Protein AF-A0A955JRE9-F1 (afdb_monomer)

Structure (mmCIF, N/CA/C/O backbone):
data_AF-A0A955JRE9-F1
#
_entry.id   AF-A0A955JRE9-F1
#
loop_
_atom_site.group_PDB
_atom_site.id
_atom_site.type_symbol
_atom_site.label_atom_id
_atom_si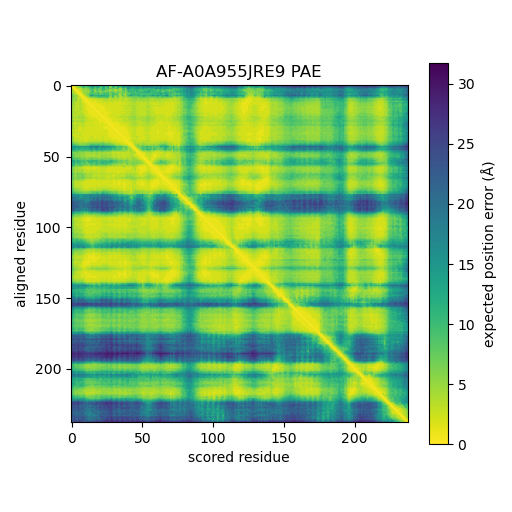te.label_alt_id
_atom_site.label_comp_id
_atom_site.label_asym_id
_atom_site.label_entity_id
_atom_site.label_seq_id
_atom_site.pdbx_PDB_ins_code
_atom_site.Cartn_x
_atom_site.Cartn_y
_atom_site.Cartn_z
_atom_site.occupancy
_atom_site.B_iso_or_equiv
_atom_site.auth_seq_id
_atom_site.auth_comp_id
_atom_site.auth_asym_id
_atom_site.auth_atom_id
_atom_site.pdbx_PDB_model_num
ATOM 1 N N . MET A 1 1 ? -6.251 -17.722 -20.782 1.00 55.56 1 MET A N 1
ATOM 2 C CA . MET A 1 1 ? -5.214 -17.547 -19.739 1.00 55.56 1 MET A CA 1
ATOM 3 C C . MET A 1 1 ? -5.009 -16.053 -19.576 1.00 55.56 1 MET A C 1
ATOM 5 O O . MET A 1 1 ? -4.946 -15.398 -20.604 1.00 55.56 1 MET A O 1
ATOM 9 N N . SER A 1 2 ? -4.964 -15.540 -18.343 1.00 68.56 2 SER A N 1
ATOM 10 C CA . SER A 1 2 ? -4.766 -14.105 -18.073 1.00 68.56 2 SER A CA 1
ATOM 11 C C . SER A 1 2 ? -3.400 -13.632 -18.581 1.00 68.56 2 SER A C 1
ATOM 13 O O . SER A 1 2 ? -2.383 -14.292 -18.341 1.00 68.56 2 SER A O 1
ATOM 15 N N . SER A 1 3 ? -3.401 -12.504 -19.286 1.00 75.69 3 SER A N 1
ATOM 16 C CA . SER A 1 3 ? -2.240 -11.850 -19.896 1.00 75.69 3 SER A CA 1
ATOM 17 C C . SER A 1 3 ? -1.236 -11.402 -18.835 1.00 75.69 3 SER A C 1
ATOM 19 O O . SER A 1 3 ? -0.029 -11.503 -19.050 1.00 75.69 3 SER A O 1
ATOM 21 N N . LEU A 1 4 ? -1.726 -11.038 -17.645 1.00 69.31 4 LEU A N 1
ATOM 22 C CA . LEU A 1 4 ? -0.919 -10.652 -16.485 1.00 69.31 4 LEU A CA 1
ATOM 23 C C . LEU A 1 4 ? 0.066 -11.739 -16.021 1.00 69.31 4 LEU A C 1
ATOM 25 O O . LEU A 1 4 ? 1.148 -11.426 -15.527 1.00 69.31 4 LEU A O 1
ATOM 29 N N . ARG A 1 5 ? -0.257 -13.024 -16.226 1.00 70.62 5 ARG A N 1
ATOM 30 C CA . ARG A 1 5 ? 0.639 -14.136 -15.852 1.00 70.62 5 ARG A CA 1
ATOM 31 C C . ARG A 1 5 ? 1.901 -14.221 -16.714 1.00 70.62 5 ARG A C 1
ATOM 33 O O . ARG A 1 5 ? 2.831 -14.917 -16.325 1.00 70.62 5 ARG A O 1
ATOM 40 N N . ASN A 1 6 ? 1.931 -13.536 -17.857 1.00 77.75 6 ASN A N 1
ATOM 41 C CA . ASN A 1 6 ? 3.049 -13.577 -18.801 1.00 77.75 6 ASN A CA 1
ATOM 42 C C . ASN A 1 6 ? 4.016 -12.391 -18.651 1.00 77.75 6 ASN A C 1
ATOM 44 O O . ASN A 1 6 ? 5.023 -12.346 -19.352 1.00 77.75 6 ASN A O 1
ATOM 48 N N . VAL A 1 7 ? 3.717 -11.423 -17.777 1.00 75.69 7 VAL A N 1
ATOM 49 C CA . VAL A 1 7 ? 4.451 -10.145 -17.712 1.00 75.69 7 VAL A CA 1
ATOM 50 C C . VAL A 1 7 ? 5.659 -10.206 -16.764 1.00 75.69 7 VAL A C 1
ATOM 52 O O . VAL A 1 7 ? 6.571 -9.394 -16.878 1.00 75.69 7 VAL A O 1
ATOM 55 N N . GLY A 1 8 ? 5.704 -11.178 -15.845 1.00 77.88 8 GLY A N 1
ATOM 56 C CA . GLY A 1 8 ? 6.754 -11.312 -14.827 1.00 77.88 8 GLY A CA 1
ATOM 57 C C . GLY A 1 8 ? 7.304 -12.733 -14.678 1.00 77.88 8 GLY A C 1
ATOM 58 O O . GLY A 1 8 ? 6.725 -13.700 -15.166 1.00 77.88 8 GLY A O 1
ATOM 59 N N . SER A 1 9 ? 8.432 -12.850 -13.978 1.00 82.19 9 SER A N 1
ATOM 60 C CA . SER A 1 9 ? 9.080 -14.119 -13.623 1.00 82.19 9 SER A CA 1
ATOM 61 C C . SER A 1 9 ? 8.434 -14.798 -12.414 1.00 82.19 9 SER A C 1
ATOM 63 O O . SER A 1 9 ? 8.391 -16.024 -12.335 1.00 82.19 9 SER A O 1
ATOM 65 N N . GLU A 1 10 ? 7.885 -14.003 -11.496 1.00 88.56 10 GLU A N 1
ATOM 66 C CA . GLU A 1 10 ? 7.034 -14.446 -10.393 1.00 88.56 10 GLU A CA 1
ATOM 67 C C . GLU A 1 10 ? 5.775 -13.577 -10.349 1.00 88.56 10 GLU A C 1
ATOM 69 O O . GLU A 1 10 ? 5.835 -12.374 -10.615 1.00 88.56 10 GLU A O 1
ATOM 74 N N . PHE A 1 11 ? 4.636 -14.178 -9.998 1.00 90.62 11 PHE A N 1
ATOM 75 C CA . PHE A 1 11 ? 3.341 -13.506 -10.042 1.00 90.62 11 PHE A CA 1
ATOM 76 C C . PHE A 1 11 ? 2.385 -14.019 -8.961 1.00 90.62 11 PHE A C 1
ATOM 78 O O . PHE A 1 11 ? 2.342 -15.216 -8.663 1.00 90.62 11 PHE A O 1
ATOM 85 N N . VAL A 1 12 ? 1.601 -13.111 -8.384 1.00 91.50 12 VAL A N 1
ATOM 86 C CA . VAL A 1 12 ? 0.542 -13.386 -7.407 1.00 91.50 12 VAL A CA 1
ATOM 87 C C . VAL A 1 12 ? -0.728 -12.650 -7.829 1.00 91.50 12 VAL A C 1
ATOM 89 O O . VAL A 1 12 ? -0.682 -11.471 -8.169 1.00 91.50 12 VAL A O 1
ATOM 92 N N . VAL A 1 13 ? -1.859 -13.355 -7.753 1.00 91.56 13 VAL A N 1
ATOM 93 C CA . VAL A 1 13 ? -3.217 -12.804 -7.880 1.00 91.56 13 VAL A CA 1
ATOM 94 C C . VAL A 1 13 ? -3.961 -13.098 -6.590 1.00 91.56 13 VAL A C 1
ATOM 96 O O . VAL A 1 13 ? -3.927 -14.238 -6.122 1.00 91.56 13 VAL A O 1
ATOM 99 N N . THR A 1 14 ? -4.611 -12.093 -6.019 1.00 92.38 14 THR A N 1
ATOM 100 C CA . THR A 1 14 ? -5.477 -12.255 -4.843 1.00 92.38 14 THR A CA 1
ATOM 101 C C . THR A 1 14 ? -6.896 -12.648 -5.256 1.00 92.38 14 THR A C 1
ATOM 103 O O . THR A 1 14 ? -7.240 -12.648 -6.439 1.00 92.38 14 THR A O 1
ATOM 106 N N . GLN A 1 15 ? -7.754 -12.950 -4.280 1.00 91.94 15 GLN A N 1
ATOM 107 C CA . GLN A 1 15 ? -9.167 -13.209 -4.554 1.00 91.94 15 GLN A CA 1
ATOM 108 C C . GLN A 1 15 ? -9.866 -11.974 -5.148 1.00 91.94 15 GLN A C 1
ATOM 110 O O . GLN A 1 15 ? -10.573 -12.108 -6.143 1.00 91.94 15 GLN A O 1
ATOM 115 N N . ASP A 1 16 ? -9.601 -10.769 -4.629 1.00 93.88 16 ASP A N 1
ATOM 116 C CA . ASP A 1 16 ? -10.136 -9.536 -5.223 1.00 93.88 16 ASP A CA 1
ATOM 117 C C . ASP A 1 16 ? -9.629 -9.310 -6.653 1.00 93.88 16 ASP A C 1
ATOM 119 O O . ASP A 1 16 ? -10.368 -8.794 -7.486 1.00 93.88 16 ASP A O 1
ATOM 123 N N . GLY A 1 17 ? -8.385 -9.703 -6.957 1.00 93.56 17 GLY A N 1
ATOM 124 C CA . GLY A 1 17 ? -7.833 -9.674 -8.314 1.00 93.56 17 GLY A CA 1
ATOM 125 C C . GLY A 1 17 ? -8.607 -10.568 -9.280 1.00 93.56 17 GLY A C 1
ATOM 126 O O . GLY A 1 17 ? -8.928 -10.143 -10.389 1.00 93.56 17 GLY A O 1
ATOM 127 N N . LEU A 1 18 ? -8.950 -11.786 -8.853 1.00 93.31 18 LEU A N 1
ATOM 128 C CA . LEU A 1 18 ? -9.783 -12.696 -9.645 1.00 93.31 18 LEU A CA 1
ATOM 129 C C . LEU A 1 18 ? -11.191 -12.126 -9.845 1.00 93.31 18 LEU A C 1
ATOM 131 O O . LEU A 1 18 ? -11.664 -12.055 -10.974 1.00 93.31 18 LEU A O 1
ATOM 135 N N . GLU A 1 19 ? -11.826 -11.646 -8.776 1.00 94.31 19 GLU A N 1
ATOM 136 C CA . GLU A 1 19 ? -13.173 -11.069 -8.846 1.00 94.31 19 GLU A CA 1
ATOM 137 C C . GLU A 1 19 ? -13.236 -9.802 -9.703 1.00 94.31 19 GLU A C 1
ATOM 139 O O . GLU A 1 19 ? -14.236 -9.571 -10.386 1.00 94.31 19 GLU A O 1
ATOM 144 N N . LEU A 1 20 ? -12.180 -8.982 -9.688 1.00 93.50 20 LEU A N 1
ATOM 145 C CA . LEU A 1 20 ? -12.067 -7.811 -10.551 1.00 93.50 20 LEU A CA 1
ATOM 146 C C . LEU A 1 20 ? -12.080 -8.222 -12.027 1.00 93.50 20 LEU A C 1
ATOM 148 O O . LEU A 1 20 ? -12.860 -7.663 -12.793 1.00 93.50 20 LEU A O 1
ATOM 152 N N . LEU A 1 21 ? -11.268 -9.210 -12.414 1.00 93.50 21 LEU A N 1
ATOM 153 C CA . LEU A 1 21 ? -11.187 -9.670 -13.806 1.00 93.50 21 LEU A CA 1
ATOM 154 C C . LEU A 1 21 ? -12.418 -10.461 -14.245 1.00 93.50 21 LEU A C 1
ATOM 156 O O . LEU A 1 21 ? -12.780 -10.403 -15.413 1.00 93.50 21 LEU A O 1
ATOM 160 N N . ASP A 1 22 ? -13.090 -11.162 -13.334 1.00 93.94 22 ASP A N 1
ATOM 161 C CA . ASP A 1 22 ? -14.358 -11.824 -13.650 1.00 93.94 22 ASP A CA 1
ATOM 162 C C . ASP A 1 22 ? -15.464 -10.797 -13.942 1.00 93.94 22 ASP A C 1
ATOM 164 O O . ASP A 1 22 ? -16.314 -11.018 -14.807 1.00 93.94 22 ASP A O 1
ATOM 168 N N . ARG A 1 23 ? -15.458 -9.658 -13.234 1.00 93.38 23 ARG A N 1
ATOM 169 C CA . ARG A 1 23 ? -16.432 -8.570 -13.428 1.00 93.38 23 ARG A CA 1
ATOM 170 C C . ARG A 1 23 ? -16.079 -7.642 -14.587 1.00 93.38 23 ARG A C 1
ATOM 172 O O . ARG A 1 23 ? -16.995 -7.085 -15.186 1.00 93.38 23 ARG A O 1
ATOM 179 N N . GLN A 1 24 ? -14.791 -7.447 -14.859 1.00 93.69 24 GLN A N 1
ATOM 180 C CA . GLN A 1 24 ? -14.267 -6.540 -15.887 1.00 93.69 24 GLN A CA 1
ATOM 181 C C . GLN A 1 24 ? -13.106 -7.210 -16.651 1.00 93.69 24 GLN A C 1
ATOM 183 O O . GLN A 1 24 ? -11.941 -6.842 -16.462 1.00 93.69 24 GLN A O 1
ATOM 188 N N . PRO A 1 25 ? -13.384 -8.224 -17.496 1.00 92.06 25 PRO A N 1
ATOM 189 C CA . PRO A 1 25 ? -12.346 -8.986 -18.198 1.00 92.06 25 PRO A CA 1
ATOM 190 C C . PRO A 1 25 ? -11.467 -8.137 -19.120 1.00 92.06 25 PRO A C 1
ATOM 192 O O . PRO A 1 25 ? -10.307 -8.471 -19.360 1.00 92.06 25 PRO A O 1
ATOM 195 N N . GLU A 1 26 ? -12.004 -7.030 -19.631 1.00 91.50 26 GLU A N 1
ATOM 196 C CA . GLU A 1 26 ? -11.297 -6.055 -20.457 1.00 91.50 26 GLU A CA 1
ATOM 197 C C . GLU A 1 26 ? -10.091 -5.420 -19.749 1.00 91.50 26 GLU A C 1
ATOM 199 O O . GLU A 1 26 ? -9.151 -4.991 -20.419 1.00 91.50 26 GLU A O 1
ATOM 204 N N . LEU A 1 27 ? -10.068 -5.414 -18.409 1.00 92.38 27 LEU A N 1
ATOM 205 C CA . LEU A 1 27 ? -8.944 -4.885 -17.638 1.00 92.38 27 LEU A CA 1
ATOM 206 C C . LEU A 1 27 ? -7.698 -5.775 -17.689 1.00 92.38 27 LEU A C 1
ATOM 208 O O . LEU A 1 27 ? -6.612 -5.278 -17.411 1.00 92.38 27 LEU A O 1
ATOM 212 N N . ASP A 1 28 ? -7.801 -7.060 -18.050 1.00 91.81 28 ASP A N 1
ATOM 213 C CA . ASP A 1 28 ? -6.639 -7.968 -18.059 1.00 91.81 28 ASP A CA 1
ATOM 214 C C . ASP A 1 28 ? -5.521 -7.462 -18.986 1.00 91.81 28 ASP A C 1
ATOM 216 O O . ASP A 1 28 ? -4.350 -7.470 -18.607 1.00 91.81 28 ASP A O 1
ATOM 220 N N . GLY A 1 29 ? -5.886 -6.977 -20.179 1.00 91.88 29 GLY A N 1
ATOM 221 C CA . GLY A 1 29 ? -4.935 -6.412 -21.140 1.00 91.88 29 GLY A CA 1
ATOM 222 C C . GLY A 1 29 ? -4.333 -5.097 -20.650 1.00 91.88 29 GLY A C 1
ATOM 223 O O . GLY A 1 29 ? -3.114 -4.964 -20.597 1.00 91.88 29 GLY A O 1
ATOM 224 N N . LEU A 1 30 ? -5.184 -4.170 -20.204 1.00 92.62 30 LEU A N 1
ATOM 225 C CA . LEU A 1 30 ? -4.758 -2.868 -19.687 1.00 92.62 30 LEU A CA 1
ATOM 226 C C . LEU A 1 30 ? -3.807 -3.011 -18.491 1.00 92.62 30 LEU A C 1
ATOM 228 O O . LEU A 1 30 ? -2.749 -2.392 -18.455 1.00 92.62 30 LEU A O 1
ATOM 232 N N . LEU A 1 31 ? -4.150 -3.845 -17.507 1.00 93.62 31 LEU A N 1
ATOM 233 C CA . LEU A 1 31 ? -3.310 -4.040 -16.326 1.00 93.62 31 LEU A CA 1
ATOM 234 C C . LEU A 1 31 ? -1.987 -4.731 -16.687 1.00 93.62 31 LEU A C 1
ATOM 236 O O . LEU A 1 31 ? -0.960 -4.431 -16.080 1.00 93.62 31 LEU A O 1
ATOM 240 N N . ALA A 1 32 ? -1.983 -5.631 -17.676 1.00 92.69 32 ALA A N 1
ATOM 241 C CA . ALA A 1 32 ? -0.749 -6.225 -18.182 1.00 92.69 32 ALA A CA 1
ATOM 242 C C . ALA A 1 32 ? 0.155 -5.181 -18.855 1.00 92.69 32 ALA A C 1
ATOM 244 O O . ALA A 1 32 ? 1.367 -5.202 -18.636 1.00 92.69 32 ALA A O 1
ATOM 245 N N . GLU A 1 33 ? -0.422 -4.245 -19.611 1.00 92.25 33 GLU A N 1
ATOM 246 C CA . GLU A 1 33 ? 0.298 -3.115 -20.210 1.00 92.25 33 GLU A CA 1
ATOM 247 C C . GLU A 1 33 ? 0.867 -2.169 -19.147 1.00 92.25 33 GLU A C 1
ATOM 249 O O . GLU A 1 33 ? 2.044 -1.817 -19.227 1.00 92.25 33 GLU A O 1
ATOM 254 N N . VAL A 1 34 ? 0.089 -1.841 -18.107 1.00 92.94 34 VAL A N 1
ATOM 255 C CA . VAL A 1 34 ? 0.556 -1.048 -16.954 1.00 92.94 34 VAL A CA 1
ATOM 256 C C . VAL A 1 34 ? 1.779 -1.711 -16.315 1.00 92.94 34 VAL A C 1
ATOM 258 O O . VAL A 1 34 ? 2.817 -1.073 -16.141 1.00 92.94 34 VAL A O 1
ATOM 261 N N . VAL A 1 35 ? 1.695 -3.011 -16.001 1.00 93.19 35 VAL A N 1
ATOM 262 C CA . VAL A 1 35 ? 2.808 -3.760 -15.389 1.00 93.19 35 VAL A CA 1
ATOM 263 C C . VAL A 1 35 ? 4.030 -3.800 -16.312 1.00 93.19 35 VAL A C 1
ATOM 265 O O . VAL A 1 35 ? 5.157 -3.629 -15.844 1.00 93.19 35 VAL A O 1
ATOM 268 N N . ALA A 1 36 ? 3.829 -4.000 -17.617 1.00 91.62 36 ALA A N 1
ATOM 269 C CA . ALA A 1 36 ? 4.912 -4.034 -18.594 1.00 91.62 36 ALA A CA 1
ATOM 270 C C . ALA A 1 36 ? 5.610 -2.671 -18.740 1.00 91.62 36 ALA A C 1
ATOM 272 O O . ALA A 1 36 ? 6.843 -2.627 -18.760 1.00 91.62 36 ALA A O 1
ATOM 273 N N . SER A 1 37 ? 4.848 -1.572 -18.803 1.00 90.94 37 SER A N 1
ATOM 274 C CA . SER A 1 37 ? 5.400 -0.210 -18.858 1.00 90.94 37 SER A CA 1
ATOM 275 C C . SER A 1 37 ? 6.214 0.100 -17.604 1.00 90.94 37 SER A C 1
ATOM 277 O O . SER A 1 37 ? 7.348 0.577 -17.691 1.00 90.94 37 SER A O 1
ATOM 279 N N . GLU A 1 38 ? 5.696 -0.255 -16.429 1.00 91.56 38 GLU A N 1
ATOM 280 C CA . GLU A 1 38 ? 6.426 -0.105 -15.176 1.00 91.56 38 GLU A CA 1
ATOM 281 C C . GLU A 1 38 ? 7.745 -0.903 -15.216 1.00 91.56 38 GLU A C 1
ATOM 283 O O . GLU A 1 38 ? 8.819 -0.336 -15.014 1.00 91.56 38 GLU A O 1
ATOM 288 N N . PHE A 1 39 ? 7.736 -2.183 -15.595 1.00 91.31 39 PHE A N 1
ATOM 289 C CA . PHE A 1 39 ? 8.982 -2.952 -15.728 1.00 91.31 39 PHE A CA 1
ATOM 290 C C . PHE A 1 39 ? 9.991 -2.366 -16.722 1.00 91.31 39 PHE A C 1
ATOM 292 O O . PHE A 1 39 ? 11.195 -2.465 -16.473 1.00 91.31 39 PHE A O 1
ATOM 299 N N . ALA A 1 40 ? 9.535 -1.733 -17.805 1.00 89.19 40 ALA A N 1
ATOM 300 C CA . ALA A 1 40 ? 10.409 -1.052 -18.760 1.00 89.19 40 ALA A CA 1
ATOM 301 C C . ALA A 1 40 ? 11.070 0.213 -18.176 1.00 89.19 40 ALA A C 1
ATOM 303 O O . ALA A 1 40 ? 12.102 0.663 -18.679 1.00 89.19 40 ALA A O 1
ATOM 304 N N . ASN A 1 41 ? 10.523 0.752 -17.083 1.00 86.62 41 ASN A N 1
ATOM 305 C CA . ASN A 1 41 ? 10.916 2.023 -16.491 1.00 86.62 41 ASN A CA 1
ATOM 306 C C . ASN A 1 41 ? 11.351 1.920 -15.010 1.00 86.62 41 ASN A C 1
ATOM 308 O O . ASN A 1 41 ? 10.871 2.664 -14.146 1.00 86.62 41 ASN A O 1
ATOM 312 N N . PRO A 1 42 ? 12.349 1.079 -14.674 1.00 81.75 42 PRO A N 1
ATOM 313 C CA . PRO A 1 42 ? 12.719 0.788 -13.286 1.00 81.75 42 PRO A CA 1
ATOM 314 C C . PRO A 1 42 ? 13.301 1.983 -12.522 1.00 81.75 42 PRO A C 1
ATOM 316 O O . PRO A 1 42 ? 13.420 1.928 -11.301 1.00 81.75 42 PRO A O 1
ATOM 319 N N . LYS A 1 43 ? 13.685 3.061 -13.215 1.00 75.06 43 LYS A N 1
ATOM 320 C CA . LYS A 1 43 ? 14.245 4.287 -12.622 1.00 75.06 43 LYS A CA 1
ATOM 321 C C . LYS A 1 43 ? 13.178 5.257 -12.103 1.00 75.06 43 LYS A C 1
ATOM 323 O O . LYS A 1 43 ? 13.521 6.379 -11.747 1.00 75.06 43 LYS A O 1
ATOM 328 N N . GLY A 1 44 ? 11.903 4.869 -12.092 1.00 65.69 44 GLY A N 1
ATOM 329 C CA . GLY A 1 44 ? 10.841 5.701 -11.526 1.00 65.69 44 GLY A CA 1
ATOM 330 C C . GLY A 1 44 ? 10.398 6.870 -12.414 1.00 65.69 44 GLY A C 1
ATOM 331 O O . GLY A 1 44 ? 9.785 7.806 -11.909 1.00 65.69 44 GLY A O 1
ATOM 332 N N . VAL A 1 45 ? 10.646 6.816 -13.727 1.00 70.75 45 VAL A N 1
ATOM 333 C CA . VAL A 1 45 ? 9.991 7.696 -14.715 1.00 70.75 45 VAL A CA 1
ATOM 334 C C . VAL A 1 45 ? 8.845 6.899 -15.316 1.00 70.75 45 VAL A C 1
ATOM 336 O O . VAL A 1 45 ? 9.098 5.984 -16.077 1.00 70.75 45 VAL A O 1
ATOM 339 N N . SER A 1 46 ? 7.609 7.158 -14.904 1.00 74.12 46 SER A N 1
ATOM 340 C CA . SER A 1 46 ? 6.444 6.447 -15.445 1.00 74.12 46 SER A CA 1
ATOM 341 C C . SER A 1 46 ? 5.656 7.351 -16.355 1.00 74.12 46 SER A C 1
ATOM 343 O O . SER A 1 46 ? 5.674 8.570 -16.184 1.00 74.12 46 SER A O 1
ATOM 345 N N . ASP A 1 47 ? 4.943 6.716 -17.273 1.00 80.38 47 ASP A N 1
ATOM 346 C CA . ASP A 1 47 ? 3.899 7.343 -18.071 1.00 80.38 47 ASP A CA 1
ATOM 347 C C . ASP A 1 47 ? 2.706 7.783 -17.192 1.00 80.38 47 ASP A C 1
ATOM 349 O O . ASP A 1 47 ? 1.889 8.602 -17.607 1.00 80.38 47 ASP A O 1
ATOM 353 N N . TYR A 1 48 ? 2.626 7.272 -15.958 1.00 85.62 48 TYR A N 1
ATOM 354 C CA . TYR A 1 48 ? 1.554 7.501 -14.998 1.00 85.62 48 TYR A CA 1
ATOM 355 C C . TYR A 1 48 ? 1.898 8.562 -13.941 1.00 85.62 48 TYR A C 1
ATOM 357 O O . TYR A 1 48 ? 2.997 8.579 -13.372 1.00 85.62 48 TYR A O 1
ATOM 365 N N . GLU A 1 49 ? 0.913 9.408 -13.617 1.00 87.19 49 GLU A N 1
ATOM 366 C CA . GLU A 1 49 ? 1.035 10.477 -12.619 1.00 87.19 49 GLU A CA 1
ATOM 367 C C . GLU A 1 49 ? 1.393 9.908 -11.233 1.00 87.19 49 GLU A C 1
ATOM 369 O O . GLU A 1 49 ? 0.665 9.054 -10.712 1.00 87.19 49 GLU A O 1
ATOM 374 N N . PRO A 1 50 ? 2.486 10.373 -10.602 1.00 85.50 50 PRO A N 1
ATOM 375 C CA .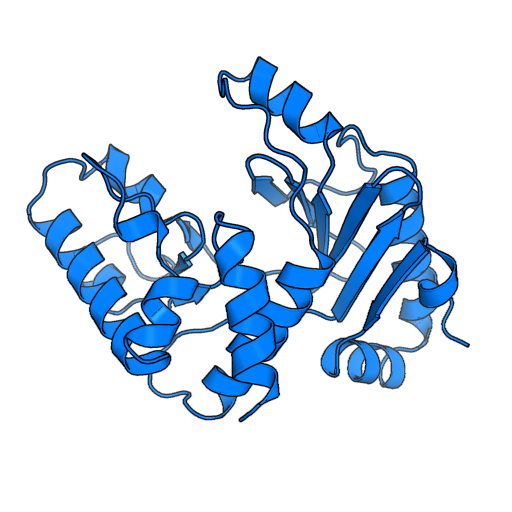 PRO A 1 50 ? 2.844 9.931 -9.266 1.00 85.50 50 PRO A CA 1
ATOM 376 C C . PRO A 1 50 ? 1.893 10.518 -8.219 1.00 85.50 50 PRO A C 1
ATOM 378 O O . PRO A 1 50 ? 1.704 11.729 -8.142 1.00 85.50 50 PRO A O 1
ATOM 381 N N . ILE A 1 51 ? 1.361 9.655 -7.358 1.00 83.75 51 ILE A N 1
ATOM 382 C CA . ILE A 1 51 ? 0.462 10.031 -6.254 1.00 83.75 51 ILE A CA 1
ATOM 383 C C . ILE A 1 51 ? 1.033 9.697 -4.873 1.00 83.75 51 ILE A C 1
ATOM 385 O O . ILE A 1 51 ? 0.440 10.046 -3.857 1.00 83.75 51 ILE A O 1
ATOM 389 N N . GLY A 1 52 ? 2.181 9.023 -4.813 1.00 78.31 52 GLY A N 1
ATOM 390 C CA . GLY A 1 52 ? 2.855 8.716 -3.559 1.00 78.31 52 GLY A CA 1
ATOM 391 C C . GLY A 1 52 ? 4.272 8.204 -3.774 1.00 78.31 52 GLY A C 1
ATOM 392 O O . GLY A 1 52 ? 4.597 7.626 -4.811 1.00 78.31 52 GLY A O 1
ATOM 393 N N . PHE A 1 53 ? 5.121 8.397 -2.770 1.00 75.62 53 PHE A N 1
ATOM 394 C CA . PHE A 1 53 ? 6.508 7.944 -2.785 1.00 75.62 53 PHE A CA 1
ATOM 395 C C . PHE A 1 53 ? 6.880 7.353 -1.429 1.00 75.62 53 PHE A C 1
ATOM 397 O O . PHE A 1 53 ? 6.507 7.880 -0.383 1.00 75.62 53 PHE A O 1
ATOM 404 N N . GLY A 1 54 ? 7.637 6.263 -1.461 1.00 68.12 54 GLY A N 1
ATOM 405 C CA . GLY A 1 54 ? 8.288 5.658 -0.307 1.00 68.12 54 GLY A CA 1
ATOM 406 C C . GLY A 1 54 ? 9.793 5.544 -0.541 1.00 68.12 54 GLY A C 1
ATOM 407 O O . GLY A 1 54 ? 10.300 5.849 -1.618 1.00 68.12 54 GLY A O 1
ATOM 408 N N . ARG A 1 55 ? 10.526 5.051 0.462 1.00 69.00 55 ARG A N 1
ATOM 409 C CA . ARG A 1 55 ? 11.997 4.940 0.406 1.00 69.00 55 ARG A CA 1
ATOM 410 C C . ARG A 1 55 ? 12.506 4.108 -0.784 1.00 69.00 55 ARG A C 1
ATOM 412 O O . ARG A 1 55 ? 13.544 4.428 -1.355 1.00 69.00 55 ARG A O 1
ATOM 419 N N . HIS A 1 56 ? 11.782 3.048 -1.145 1.00 73.31 56 HIS A N 1
ATOM 420 C CA . HIS A 1 56 ? 12.158 2.113 -2.215 1.00 73.31 56 HIS A CA 1
ATOM 421 C C . HIS A 1 56 ? 11.063 1.938 -3.264 1.00 73.31 56 HIS A C 1
ATOM 423 O O . HIS A 1 56 ? 11.110 0.984 -4.043 1.00 73.31 56 HIS A O 1
ATOM 429 N N . GLY A 1 57 ? 10.050 2.801 -3.269 1.00 80.19 57 GLY A N 1
ATOM 430 C CA . GLY A 1 57 ? 8.908 2.606 -4.138 1.00 80.19 57 GLY A CA 1
ATOM 431 C C . GLY A 1 57 ? 8.160 3.878 -4.465 1.00 80.19 57 GLY A C 1
ATOM 432 O O . GLY A 1 57 ? 8.316 4.911 -3.821 1.00 80.19 57 GLY A O 1
ATOM 433 N N . ARG A 1 58 ? 7.341 3.782 -5.498 1.00 86.31 58 ARG A N 1
ATOM 434 C CA . ARG A 1 58 ? 6.490 4.859 -5.988 1.00 86.31 58 ARG A CA 1
ATOM 435 C C . ARG A 1 58 ? 5.105 4.296 -6.213 1.00 86.31 58 ARG A C 1
ATOM 437 O O . ARG A 1 58 ? 4.980 3.168 -6.678 1.00 86.31 58 ARG A O 1
ATOM 444 N N . VAL A 1 59 ? 4.097 5.100 -5.922 1.00 88.56 59 VAL A N 1
ATOM 445 C CA . VAL A 1 59 ? 2.707 4.834 -6.261 1.00 88.56 59 VAL A CA 1
ATOM 446 C C . VAL A 1 59 ? 2.275 5.831 -7.331 1.00 88.56 59 VAL A C 1
ATOM 448 O O . VAL A 1 59 ? 2.427 7.038 -7.140 1.00 88.56 59 VAL A O 1
ATOM 451 N N . SER A 1 60 ? 1.729 5.333 -8.434 1.00 91.44 60 SER A N 1
ATOM 452 C CA . SER A 1 60 ? 1.183 6.141 -9.526 1.00 91.44 60 SER A CA 1
ATOM 453 C C . SER A 1 60 ? -0.291 5.814 -9.761 1.00 91.44 60 SER A C 1
ATOM 455 O O . SER A 1 60 ? -0.727 4.678 -9.556 1.00 91.44 60 SER A O 1
ATOM 457 N N . ALA A 1 61 ? -1.078 6.809 -10.163 1.00 92.25 61 ALA A N 1
ATOM 458 C CA . ALA A 1 61 ? -2.476 6.610 -10.538 1.00 92.25 61 ALA A CA 1
ATOM 459 C C . ALA A 1 61 ? -2.577 5.875 -11.880 1.00 92.25 61 ALA A C 1
ATOM 461 O O . ALA A 1 61 ? -1.762 6.121 -12.759 1.00 92.25 61 ALA A O 1
ATOM 462 N N . ILE A 1 62 ? -3.591 5.026 -12.061 1.00 92.94 62 ILE A N 1
ATOM 463 C CA . ILE A 1 62 ? -3.929 4.443 -13.369 1.00 92.94 62 ILE A CA 1
ATOM 464 C C . ILE A 1 62 ? -5.108 5.259 -13.922 1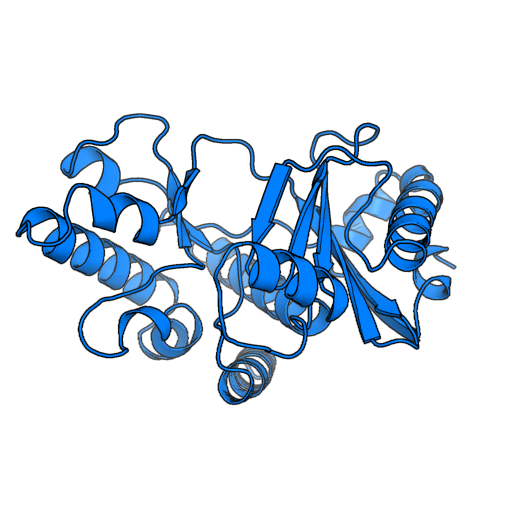.00 92.94 62 ILE A C 1
ATOM 466 O O . ILE A 1 62 ? -6.227 5.081 -13.436 1.00 92.94 62 ILE A O 1
ATOM 470 N N . PRO A 1 63 ? -4.896 6.203 -14.862 1.00 87.38 63 PRO A N 1
ATOM 471 C CA . PRO A 1 63 ? -5.929 7.154 -15.284 1.00 87.38 63 PRO A CA 1
ATOM 472 C C . PRO A 1 63 ? -7.203 6.487 -15.804 1.00 87.38 63 PRO A C 1
ATOM 474 O O . PRO A 1 63 ? -8.309 6.963 -15.548 1.00 87.38 63 PRO A O 1
ATOM 477 N N . GLU A 1 64 ? -7.048 5.368 -16.505 1.00 90.81 64 GLU A N 1
ATOM 478 C CA . GLU A 1 64 ? -8.132 4.597 -17.103 1.00 90.81 64 GLU A CA 1
ATOM 479 C C . GLU A 1 64 ? -9.002 3.893 -16.053 1.00 90.81 64 GLU A C 1
ATOM 481 O O . GLU A 1 64 ? -10.162 3.587 -16.326 1.00 90.81 64 GLU A O 1
ATOM 486 N N . VAL A 1 65 ? -8.474 3.661 -14.844 1.00 91.12 65 VAL A N 1
ATOM 487 C CA . VAL A 1 65 ? -9.193 3.002 -13.746 1.00 91.12 65 VAL A CA 1
ATOM 488 C C . VAL A 1 65 ? -8.994 3.794 -12.446 1.00 91.12 65 VAL A C 1
ATOM 490 O O . VAL A 1 65 ? -8.157 3.432 -11.620 1.00 91.12 65 VAL A O 1
ATOM 493 N N . PRO A 1 66 ? -9.783 4.862 -12.212 1.00 85.75 66 PRO A N 1
ATOM 494 C CA . PRO A 1 66 ? -9.527 5.843 -11.149 1.00 85.75 66 PRO A CA 1
ATOM 495 C C . PRO A 1 66 ? -9.433 5.286 -9.722 1.00 85.75 66 PRO A C 1
ATOM 497 O O . PRO A 1 66 ? -8.788 5.901 -8.873 1.00 85.75 66 PRO A O 1
ATOM 500 N N . ASN A 1 67 ? -10.066 4.137 -9.466 1.00 90.94 67 ASN A N 1
ATOM 501 C CA . ASN A 1 67 ? -10.072 3.459 -8.166 1.00 90.94 67 ASN A CA 1
ATOM 502 C C . ASN A 1 67 ? -8.854 2.545 -7.953 1.00 90.94 67 ASN A C 1
ATOM 504 O O . ASN A 1 67 ? -8.739 1.932 -6.894 1.00 90.94 67 ASN A O 1
ATOM 508 N N . LEU A 1 68 ? -7.964 2.423 -8.940 1.00 94.38 68 LEU A N 1
ATOM 509 C CA . LEU A 1 68 ? -6.751 1.618 -8.869 1.00 94.38 68 LEU A CA 1
ATOM 510 C C . LEU A 1 68 ? -5.504 2.496 -8.950 1.00 94.38 68 LEU A C 1
ATOM 512 O O . LEU A 1 68 ? -5.486 3.578 -9.542 1.00 94.38 68 LEU A O 1
ATOM 516 N N . CYS A 1 69 ? -4.430 1.997 -8.359 1.00 94.19 69 CYS A N 1
ATOM 517 C CA . CYS A 1 69 ? -3.099 2.552 -8.511 1.00 94.19 69 CYS A CA 1
ATOM 518 C C . CYS A 1 69 ? -2.071 1.433 -8.688 1.00 94.19 69 CYS A C 1
ATOM 520 O O . CYS A 1 69 ? -2.322 0.263 -8.377 1.00 94.19 69 CYS A O 1
ATOM 522 N N . VAL A 1 70 ? -0.902 1.812 -9.195 1.00 94.19 70 VAL A N 1
ATOM 523 C CA . VAL A 1 70 ? 0.244 0.924 -9.361 1.00 94.19 70 VAL A CA 1
ATOM 524 C C . VAL A 1 70 ? 1.351 1.331 -8.396 1.00 94.19 70 VAL A C 1
ATOM 526 O O . VAL A 1 70 ? 1.742 2.497 -8.355 1.00 94.19 70 VAL A O 1
ATOM 529 N N . LYS A 1 71 ? 1.851 0.385 -7.597 1.00 93.31 71 LYS A N 1
ATOM 530 C CA . LYS A 1 71 ? 3.048 0.551 -6.764 1.00 93.31 71 LYS A CA 1
ATOM 531 C C . LYS A 1 71 ? 4.210 -0.166 -7.446 1.00 93.31 71 LYS A C 1
ATOM 533 O O . LYS A 1 71 ? 4.117 -1.348 -7.751 1.00 93.31 71 LYS A O 1
ATOM 538 N N . MET A 1 72 ? 5.319 0.530 -7.657 1.00 92.38 72 MET A N 1
ATOM 539 C CA . MET A 1 72 ? 6.586 -0.055 -8.098 1.00 92.38 72 MET A CA 1
ATOM 540 C C . MET A 1 72 ? 7.580 -0.045 -6.947 1.00 92.38 72 MET A C 1
ATOM 542 O O . MET A 1 72 ? 7.658 0.939 -6.213 1.00 92.38 72 MET A O 1
ATOM 546 N N . SER A 1 73 ? 8.404 -1.089 -6.849 1.00 89.44 73 SER A N 1
ATOM 547 C CA . SER A 1 73 ? 9.631 -1.069 -6.063 1.00 89.44 73 SER A CA 1
ATOM 548 C C . SER A 1 73 ? 10.830 -1.566 -6.865 1.00 89.44 73 SER A C 1
ATOM 550 O O . SER A 1 73 ? 10.786 -2.616 -7.507 1.00 89.44 73 SER A O 1
ATOM 552 N N . SER A 1 74 ? 11.925 -0.808 -6.826 1.00 87.81 74 SER A N 1
ATOM 553 C CA . SER A 1 74 ? 13.171 -1.155 -7.506 1.00 87.81 74 SER A CA 1
ATOM 554 C C . SER A 1 74 ? 14.386 -0.628 -6.737 1.00 87.81 74 SER A C 1
ATOM 556 O O . SER A 1 74 ? 14.317 0.355 -5.993 1.00 87.81 74 SER A O 1
ATOM 558 N N . SER A 1 75 ? 15.538 -1.264 -6.940 1.00 79.69 75 SER A N 1
ATOM 559 C CA . SER A 1 75 ? 16.813 -0.761 -6.418 1.00 79.69 75 SER A CA 1
ATOM 560 C C . SER A 1 75 ? 17.187 0.601 -7.020 1.00 79.69 75 SER A C 1
ATOM 562 O O . SER A 1 75 ? 17.792 1.418 -6.334 1.00 79.69 75 SER A O 1
ATOM 564 N N . ALA A 1 76 ? 16.777 0.886 -8.261 1.00 77.12 76 ALA A N 1
ATOM 565 C CA . ALA A 1 76 ? 17.084 2.137 -8.954 1.00 77.12 76 ALA A CA 1
ATOM 566 C C . ALA A 1 76 ? 16.288 3.346 -8.426 1.00 77.12 76 ALA A C 1
ATOM 568 O O . ALA A 1 76 ? 16.826 4.450 -8.398 1.00 77.12 76 ALA A O 1
ATOM 569 N N . ILE A 1 77 ? 15.054 3.154 -7.936 1.00 73.31 77 ILE A N 1
ATOM 570 C CA . ILE A 1 77 ? 14.299 4.214 -7.232 1.00 73.31 77 ILE A CA 1
ATOM 571 C C . ILE A 1 77 ? 15.073 4.687 -5.990 1.00 73.31 77 ILE A C 1
ATOM 573 O O . ILE A 1 77 ? 15.113 5.876 -5.677 1.00 73.31 77 ILE A O 1
ATOM 577 N N . THR A 1 78 ? 15.768 3.762 -5.325 1.00 60.34 78 THR A N 1
ATOM 578 C CA . THR A 1 78 ? 16.577 4.055 -4.134 1.00 60.34 78 THR A CA 1
ATOM 579 C C . THR A 1 78 ? 17.702 5.051 -4.443 1.00 60.34 78 THR A C 1
ATOM 581 O O . THR A 1 78 ? 17.994 5.921 -3.627 1.00 60.34 78 THR A O 1
ATOM 584 N N . GLU A 1 79 ? 18.310 4.993 -5.636 1.00 54.47 79 GLU A N 1
ATOM 585 C CA . GLU A 1 79 ? 19.380 5.920 -6.044 1.00 54.47 79 GLU A CA 1
ATOM 586 C C . GLU A 1 79 ? 18.899 7.376 -6.170 1.00 54.47 79 GLU A C 1
ATOM 588 O O . GLU A 1 79 ? 19.666 8.294 -5.877 1.00 54.47 79 GLU A O 1
ATOM 593 N N . GLN A 1 80 ? 17.628 7.607 -6.518 1.00 52.59 80 GLN A N 1
ATOM 594 C CA . GLN A 1 80 ? 17.032 8.949 -6.509 1.00 52.59 80 GLN A CA 1
ATOM 595 C C . GLN A 1 80 ? 16.754 9.445 -5.083 1.00 52.59 80 GLN A C 1
ATOM 597 O O . GLN A 1 80 ? 17.041 10.601 -4.776 1.00 52.59 80 GLN A O 1
ATOM 602 N N . ALA A 1 81 ? 16.273 8.576 -4.187 1.00 49.28 81 ALA A N 1
ATOM 603 C CA . ALA A 1 81 ? 16.061 8.920 -2.776 1.00 49.28 81 ALA A CA 1
ATOM 604 C C . ALA A 1 81 ? 17.380 9.265 -2.051 1.00 49.28 81 ALA A C 1
ATOM 606 O O . ALA A 1 81 ? 17.422 10.175 -1.222 1.00 49.28 81 ALA A O 1
ATOM 607 N N . HIS A 1 82 ? 18.483 8.610 -2.430 1.00 44.91 82 HIS A N 1
ATOM 608 C CA . HIS A 1 82 ? 19.833 8.965 -1.983 1.00 44.91 82 HIS A CA 1
ATOM 609 C C . HIS A 1 82 ? 20.257 10.375 -2.386 1.00 44.91 82 HIS A C 1
ATOM 611 O O . HIS A 1 82 ? 20.885 11.082 -1.597 1.00 44.91 82 HIS A O 1
ATOM 617 N N . PHE A 1 83 ? 19.896 10.797 -3.597 1.00 45.84 83 PHE A N 1
ATOM 618 C CA . PHE A 1 83 ? 20.169 12.148 -4.080 1.00 45.84 83 PHE A CA 1
ATOM 619 C C . PHE A 1 83 ? 19.384 13.214 -3.292 1.00 45.84 83 PHE A C 1
ATOM 621 O O . PHE A 1 83 ? 19.813 14.361 -3.207 1.00 45.84 83 PHE A O 1
ATOM 628 N N . LEU A 1 84 ? 18.273 12.816 -2.661 1.00 47.81 84 LEU A N 1
ATOM 629 C CA . LEU A 1 84 ? 17.428 13.648 -1.799 1.00 47.81 84 LEU A CA 1
ATOM 630 C C . LEU A 1 84 ? 17.792 13.564 -0.300 1.00 47.81 84 LEU A C 1
ATOM 632 O O . LEU A 1 84 ? 17.088 14.139 0.527 1.00 47.81 84 LEU A O 1
ATOM 636 N N . GLY A 1 85 ? 18.898 12.900 0.066 1.00 36.53 85 GLY A N 1
ATOM 637 C CA . GLY A 1 85 ? 19.473 12.956 1.418 1.00 36.53 85 GLY A CA 1
ATOM 638 C C . GLY A 1 85 ? 19.230 11.746 2.330 1.00 36.53 85 GLY A C 1
ATOM 639 O O . GLY A 1 85 ? 19.665 11.781 3.482 1.00 36.53 85 GLY A O 1
ATOM 640 N N . ASP A 1 86 ? 18.603 10.662 1.862 1.00 48.25 86 ASP A N 1
ATOM 641 C CA . ASP A 1 86 ? 18.519 9.411 2.636 1.00 48.25 86 ASP A CA 1
ATOM 642 C C . ASP A 1 86 ? 19.744 8.527 2.358 1.00 48.25 86 ASP A C 1
ATOM 644 O O . ASP A 1 86 ? 19.983 8.142 1.225 1.00 48.25 86 ASP A O 1
ATOM 648 N N . SER A 1 87 ? 20.573 8.198 3.350 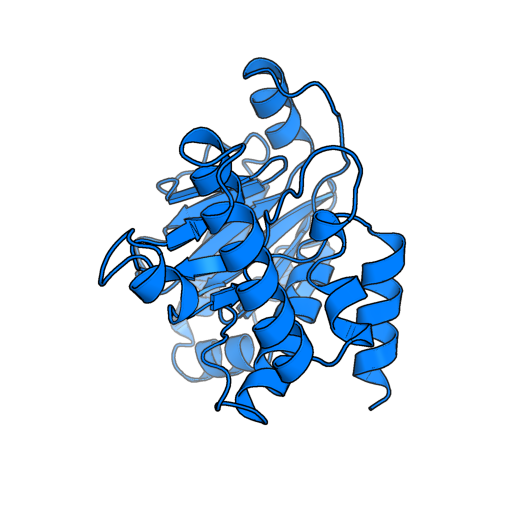1.00 42.47 87 SER A N 1
ATOM 649 C CA . SER A 1 87 ? 21.882 7.556 3.125 1.00 42.47 87 SER A CA 1
ATOM 650 C C . SER A 1 87 ? 21.874 6.020 3.100 1.00 42.47 87 SER A C 1
ATOM 652 O O . SER A 1 87 ? 22.926 5.415 2.879 1.00 42.47 87 SER A O 1
ATOM 654 N N . LYS A 1 88 ? 20.725 5.346 3.275 1.00 52.78 88 LYS A N 1
ATOM 655 C CA . LYS A 1 88 ? 20.671 3.870 3.388 1.00 52.78 88 LYS A CA 1
ATOM 656 C C . LYS A 1 88 ? 20.216 3.150 2.108 1.00 52.78 88 LYS A C 1
ATOM 658 O O . LYS A 1 88 ? 19.043 3.182 1.756 1.00 52.78 88 LYS A O 1
ATOM 663 N N . LYS A 1 89 ? 21.146 2.423 1.465 1.00 54.34 89 LYS A N 1
ATOM 664 C CA . LYS A 1 89 ? 20.848 1.464 0.384 1.00 54.34 89 LYS A CA 1
ATOM 665 C C . LYS A 1 89 ? 20.191 0.226 0.999 1.00 54.34 89 LYS A C 1
ATOM 667 O O . LYS A 1 89 ? 20.880 -0.596 1.597 1.00 54.34 89 LYS A O 1
ATOM 672 N N . GLY A 1 90 ? 18.872 0.117 0.902 1.00 59.97 90 GLY A N 1
ATOM 673 C CA . GLY A 1 90 ? 18.134 -1.121 1.172 1.00 59.97 90 GLY A CA 1
ATOM 674 C C . GLY A 1 90 ? 17.795 -1.829 -0.139 1.00 59.97 90 GLY A C 1
ATOM 675 O O . GLY A 1 90 ? 17.594 -1.156 -1.148 1.00 59.97 90 GLY A O 1
ATOM 676 N N . ASP A 1 91 ? 17.741 -3.169 -0.160 1.00 69.12 91 ASP A N 1
ATOM 677 C CA . ASP A 1 91 ? 17.164 -3.856 -1.334 1.00 69.12 91 ASP A CA 1
ATOM 678 C C . ASP A 1 91 ? 15.676 -3.496 -1.461 1.00 69.12 91 ASP A C 1
ATOM 680 O O . ASP A 1 91 ? 15.037 -3.252 -0.425 1.00 69.12 91 ASP A O 1
ATOM 684 N N . PRO A 1 92 ? 15.132 -3.485 -2.694 1.00 76.56 92 PRO A N 1
ATOM 685 C CA . PRO A 1 92 ? 13.754 -3.107 -2.939 1.00 76.56 92 PRO A CA 1
ATOM 686 C C . PRO A 1 92 ? 12.782 -3.898 -2.082 1.00 76.56 92 PRO A C 1
ATOM 688 O O . PRO A 1 92 ? 13.020 -5.038 -1.663 1.00 76.56 92 PRO A O 1
ATOM 691 N N . GLU A 1 93 ? 11.653 -3.259 -1.852 1.00 79.94 93 GLU A N 1
ATOM 692 C CA . GLU A 1 93 ? 10.541 -3.883 -1.195 1.00 79.94 93 GLU A CA 1
ATOM 693 C C . GLU A 1 93 ? 9.991 -5.036 -2.039 1.00 79.94 93 GLU A C 1
ATOM 695 O O . GLU A 1 93 ? 9.722 -4.902 -3.232 1.00 79.94 93 GLU A O 1
ATOM 700 N N . ASN A 1 94 ? 9.792 -6.186 -1.395 1.00 85.62 94 ASN A N 1
ATOM 701 C CA . ASN A 1 94 ? 9.167 -7.322 -2.047 1.00 85.62 94 ASN A CA 1
ATOM 702 C C . ASN A 1 94 ? 7.643 -7.151 -2.026 1.00 85.62 94 ASN A C 1
ATOM 704 O O . ASN A 1 94 ? 6.986 -7.499 -1.038 1.00 85.62 94 ASN A O 1
ATOM 708 N N . LEU A 1 95 ? 7.091 -6.653 -3.134 1.00 90.38 95 LEU A N 1
ATOM 709 C CA . LEU A 1 95 ? 5.651 -6.421 -3.261 1.00 90.38 95 LEU A CA 1
ATOM 710 C C . LEU A 1 95 ? 4.838 -7.722 -3.334 1.00 90.38 95 LEU A C 1
ATOM 712 O O . LEU A 1 95 ? 3.675 -7.714 -2.959 1.00 90.38 95 LEU A O 1
ATOM 716 N N . LEU A 1 96 ? 5.429 -8.865 -3.718 1.00 88.62 96 LEU A N 1
ATOM 717 C CA . LEU A 1 96 ? 4.726 -10.159 -3.650 1.00 88.62 96 LEU A CA 1
ATOM 718 C C . LEU A 1 96 ? 4.406 -10.534 -2.198 1.00 88.62 96 LEU A C 1
ATOM 720 O O . LEU A 1 96 ? 3.335 -11.064 -1.902 1.00 88.62 96 LEU A O 1
ATOM 724 N N . VAL A 1 97 ? 5.351 -10.277 -1.289 1.00 84.25 97 VAL A N 1
ATOM 725 C CA . VAL A 1 97 ? 5.169 -10.519 0.147 1.00 84.25 97 VAL A CA 1
ATOM 726 C C . VAL A 1 97 ? 4.211 -9.490 0.740 1.00 84.25 97 VAL A C 1
ATOM 728 O O . VAL A 1 97 ? 3.297 -9.889 1.458 1.00 84.25 97 VAL A O 1
ATOM 731 N N . GLN A 1 98 ? 4.358 -8.210 0.384 1.00 85.38 98 GLN A N 1
ATOM 732 C CA . GLN A 1 98 ? 3.464 -7.148 0.850 1.00 85.38 98 GLN A CA 1
ATOM 733 C C . GLN A 1 98 ? 2.014 -7.408 0.428 1.00 85.38 98 GLN A C 1
ATOM 735 O O . GLN A 1 98 ? 1.114 -7.330 1.256 1.00 85.38 98 GLN A O 1
ATOM 740 N N . THR A 1 99 ? 1.783 -7.787 -0.831 1.00 89.62 99 THR A N 1
ATOM 741 C CA . THR A 1 99 ? 0.445 -8.110 -1.337 1.00 89.62 99 THR A CA 1
ATOM 742 C C . THR A 1 99 ? -0.189 -9.254 -0.553 1.00 89.62 99 THR A C 1
ATOM 744 O O . THR A 1 99 ? -1.345 -9.145 -0.161 1.00 89.62 99 THR A O 1
ATOM 747 N N . ARG A 1 100 ? 0.560 -10.323 -0.250 1.00 84.56 100 ARG A N 1
ATOM 748 C CA . ARG A 1 100 ? 0.053 -11.424 0.591 1.00 84.56 100 ARG A CA 1
ATOM 749 C C . ARG A 1 100 ? -0.226 -10.982 2.025 1.00 84.56 100 ARG A C 1
ATOM 751 O O . ARG A 1 100 ? -1.197 -11.434 2.618 1.00 84.56 100 ARG A O 1
ATOM 758 N N . PHE A 1 101 ? 0.633 -10.133 2.583 1.00 82.88 101 PHE A N 1
ATOM 759 C CA . PHE A 1 101 ? 0.457 -9.593 3.926 1.00 82.88 101 PHE A CA 1
ATOM 760 C C . PHE A 1 101 ? -0.811 -8.737 4.023 1.00 82.88 101 PHE A C 1
ATOM 762 O O . PHE A 1 101 ? -1.642 -8.996 4.885 1.00 82.88 101 PHE A O 1
ATOM 769 N N . LEU A 1 102 ? -0.995 -7.771 3.121 1.00 84.81 102 LEU A N 1
ATOM 770 C CA . LEU A 1 102 ? -2.156 -6.877 3.135 1.00 84.81 102 LEU A CA 1
ATOM 771 C C . LEU A 1 102 ? -3.464 -7.606 2.783 1.00 84.81 102 LEU A C 1
ATOM 773 O O . LEU A 1 102 ? -4.491 -7.311 3.385 1.00 84.81 102 LEU A O 1
ATOM 777 N N . ASP A 1 103 ? -3.428 -8.593 1.880 1.00 85.75 103 ASP A N 1
ATOM 778 C CA . ASP A 1 103 ? -4.580 -9.472 1.609 1.00 85.75 103 ASP A CA 1
ATOM 779 C C . ASP A 1 103 ? -5.005 -10.239 2.872 1.00 85.75 103 ASP A C 1
ATOM 781 O O . ASP A 1 103 ? -6.188 -10.299 3.199 1.00 85.75 103 ASP A O 1
ATOM 785 N N . GLN A 1 104 ? -4.041 -10.760 3.637 1.00 78.94 104 GLN A N 1
ATOM 786 C CA . GLN A 1 104 ? -4.323 -11.441 4.900 1.00 78.94 104 GLN A CA 1
ATOM 787 C C . GLN A 1 104 ? -4.879 -10.491 5.967 1.00 78.94 104 GLN A C 1
ATOM 789 O O . GLN A 1 104 ? -5.910 -10.789 6.565 1.00 78.94 104 GLN A O 1
ATOM 794 N N . ILE A 1 105 ? -4.225 -9.343 6.178 1.00 78.69 105 ILE A N 1
ATOM 795 C CA . ILE A 1 105 ? -4.673 -8.306 7.119 1.00 78.69 105 ILE A CA 1
ATOM 796 C C . ILE A 1 105 ? -6.123 -7.925 6.833 1.00 78.69 105 ILE A C 1
ATOM 798 O O . ILE A 1 105 ? -6.944 -7.871 7.744 1.00 78.69 105 ILE A O 1
ATOM 802 N N . ARG A 1 106 ? -6.470 -7.718 5.560 1.00 82.56 106 ARG A N 1
ATOM 803 C CA . ARG A 1 106 ? -7.836 -7.363 5.191 1.00 82.56 106 ARG A CA 1
ATOM 804 C C . ARG A 1 106 ? -8.841 -8.470 5.503 1.00 82.56 106 ARG A C 1
ATOM 806 O O . ARG A 1 106 ? -9.931 -8.158 5.968 1.00 82.56 106 ARG A O 1
ATOM 813 N N . ARG A 1 107 ? -8.508 -9.743 5.268 1.00 78.94 107 ARG A N 1
ATOM 814 C CA . ARG A 1 107 ? -9.402 -10.861 5.626 1.00 78.94 107 ARG A CA 1
ATOM 815 C C . ARG A 1 107 ? -9.690 -10.882 7.126 1.00 78.94 107 ARG A C 1
ATOM 817 O O . ARG A 1 107 ? -10.847 -10.995 7.510 1.00 78.94 107 ARG A O 1
ATOM 824 N N . GLU A 1 108 ? -8.669 -10.673 7.951 1.00 75.50 108 GLU A N 1
ATOM 825 C CA . GLU A 1 108 ? -8.821 -10.606 9.412 1.00 75.50 108 GLU A CA 1
ATOM 826 C C . GLU A 1 108 ? -9.664 -9.409 9.867 1.00 75.50 108 GLU A C 1
ATOM 828 O O . GLU A 1 108 ? -10.485 -9.538 10.776 1.00 75.50 108 GLU A O 1
ATOM 833 N N . LEU A 1 109 ? -9.509 -8.253 9.216 1.00 76.81 109 LEU A N 1
ATOM 834 C CA . LEU A 1 109 ? -10.297 -7.052 9.512 1.00 76.81 109 LEU A CA 1
ATOM 835 C C . LEU A 1 109 ? -11.760 -7.177 9.072 1.00 76.81 109 LEU A C 1
ATOM 837 O O . LEU A 1 109 ? -12.645 -6.672 9.757 1.00 76.81 109 LEU A O 1
ATOM 841 N N . VAL A 1 110 ? -12.044 -7.878 7.969 1.00 74.69 110 VAL A N 1
ATOM 842 C CA . VAL A 1 110 ? -13.427 -8.190 7.557 1.00 74.69 110 VAL A CA 1
ATOM 843 C C . VAL A 1 110 ? -14.131 -9.053 8.607 1.00 74.69 110 VAL A C 1
ATOM 845 O O . VAL A 1 110 ? -15.327 -8.884 8.839 1.00 74.69 110 VAL A O 1
ATOM 848 N N . GLU A 1 111 ? -13.396 -9.946 9.267 1.00 68.69 111 GLU A N 1
ATOM 849 C CA . GLU A 1 111 ? -13.910 -10.765 10.368 1.00 68.69 111 GLU A CA 1
ATOM 850 C C . GLU A 1 111 ? -14.062 -9.971 11.682 1.00 68.69 111 GLU A C 1
ATOM 852 O O . GLU A 1 111 ? -14.831 -10.387 12.548 1.00 68.69 111 GLU A O 1
ATOM 857 N N . ASN A 1 112 ? -13.395 -8.813 11.817 1.00 68.31 112 ASN A N 1
ATOM 858 C CA . ASN A 1 112 ? -13.379 -7.967 13.021 1.00 68.31 112 ASN A CA 1
ATOM 859 C C . ASN A 1 112 ? -13.545 -6.459 12.692 1.00 68.31 112 ASN A C 1
ATOM 861 O O . ASN A 1 112 ? -12.626 -5.664 12.913 1.00 68.31 112 ASN A O 1
ATOM 865 N N . PRO A 1 113 ? -14.714 -6.023 12.182 1.00 67.19 113 PRO A N 1
ATOM 866 C CA . PRO A 1 113 ? -14.895 -4.676 11.627 1.00 67.19 113 PRO A CA 1
ATOM 867 C C . PRO A 1 113 ? -14.969 -3.547 12.673 1.00 67.19 113 PRO A C 1
ATOM 869 O O . PRO A 1 113 ? -14.928 -2.373 12.309 1.00 67.19 113 PRO A O 1
ATOM 872 N N . GLU A 1 114 ? -15.087 -3.866 13.964 1.00 65.62 114 GLU A N 1
ATOM 873 C CA . GLU A 1 114 ? -15.388 -2.896 15.033 1.00 65.62 114 GLU A CA 1
ATOM 874 C C . GLU A 1 114 ? -14.237 -1.927 15.366 1.00 65.62 114 GLU A C 1
ATOM 876 O O . GLU A 1 114 ? -14.417 -1.003 16.155 1.00 65.62 114 GLU A O 1
ATOM 881 N N . HIS A 1 115 ? -13.050 -2.106 14.782 1.00 69.06 115 HIS A N 1
ATOM 882 C CA . HIS A 1 115 ? -11.853 -1.350 15.170 1.00 69.06 115 HIS A CA 1
ATOM 883 C C . HIS A 1 115 ? -11.580 -0.090 14.337 1.00 69.06 115 HIS A C 1
ATOM 885 O O . HIS A 1 115 ? -10.664 0.667 14.671 1.00 69.06 115 HIS A O 1
ATOM 891 N N . GLU A 1 116 ? -12.361 0.146 13.274 1.00 81.62 116 GLU A N 1
ATOM 892 C CA . GLU A 1 116 ? -12.139 1.241 12.314 1.00 81.62 116 GLU A CA 1
ATOM 893 C C . GLU A 1 116 ? -10.700 1.238 11.765 1.00 81.62 116 GLU A C 1
ATOM 895 O O . GLU A 1 116 ? -10.045 2.272 11.615 1.00 81.62 116 GLU A O 1
ATOM 900 N N . ILE A 1 117 ? -10.190 0.038 11.491 1.00 81.19 117 ILE A N 1
ATOM 901 C CA . ILE A 1 117 ? -8.899 -0.192 10.849 1.00 81.19 117 ILE A CA 1
ATOM 902 C C . ILE A 1 117 ? -9.171 -0.864 9.512 1.00 81.19 117 ILE A C 1
ATOM 904 O O . ILE A 1 117 ? -9.989 -1.779 9.442 1.00 81.19 117 ILE A O 1
ATOM 908 N N . ASP A 1 118 ? -8.497 -0.413 8.459 1.00 83.62 118 ASP A N 1
ATOM 909 C CA . ASP A 1 118 ? -8.607 -1.001 7.126 1.00 83.62 118 ASP A CA 1
ATOM 910 C C . ASP A 1 118 ? -7.237 -1.192 6.456 1.00 83.62 118 ASP A C 1
ATOM 912 O O . ASP A 1 118 ? -6.209 -0.695 6.926 1.00 83.62 118 ASP A O 1
ATOM 916 N N . ALA A 1 119 ? -7.221 -1.920 5.344 1.00 85.88 119 ALA A N 1
ATOM 917 C CA . ALA A 1 119 ? -6.079 -2.095 4.460 1.00 85.88 119 ALA A CA 1
ATOM 918 C C . ALA A 1 119 ? -6.547 -2.072 2.992 1.00 85.88 119 ALA A C 1
ATOM 920 O O . ALA A 1 119 ? -7.605 -2.622 2.675 1.00 85.88 119 ALA A O 1
ATOM 921 N N . PRO A 1 120 ? -5.767 -1.480 2.066 1.00 88.62 120 PRO A N 1
ATOM 922 C CA . PRO A 1 120 ? -6.166 -1.381 0.667 1.00 88.62 120 PRO A CA 1
ATOM 923 C C . PRO A 1 120 ? -6.313 -2.758 0.037 1.00 88.62 120 PRO A C 1
ATOM 925 O O . PRO A 1 120 ? -5.464 -3.641 0.234 1.00 88.62 120 PRO A O 1
ATOM 928 N N . ARG A 1 121 ? -7.330 -2.918 -0.818 1.00 93.12 121 ARG A N 1
ATOM 929 C CA . ARG A 1 121 ? -7.445 -4.137 -1.629 1.00 93.12 121 ARG A CA 1
ATOM 930 C C . ARG A 1 121 ? -6.195 -4.315 -2.471 1.00 93.12 121 ARG A C 1
ATOM 932 O O . ARG A 1 121 ? -5.771 -3.406 -3.178 1.00 93.12 121 ARG A O 1
ATOM 939 N N . GLN A 1 122 ? -5.624 -5.505 -2.420 1.00 93.44 122 GLN A N 1
ATOM 940 C CA . GLN A 1 122 ? -4.536 -5.890 -3.302 1.00 93.44 122 GLN A CA 1
ATOM 941 C C . GLN A 1 122 ? -5.130 -6.720 -4.428 1.00 93.44 122 GLN A C 1
ATOM 943 O O . GLN A 1 122 ? -5.964 -7.575 -4.148 1.00 93.44 122 GLN A O 1
ATOM 948 N N . PHE A 1 123 ? -4.705 -6.504 -5.671 1.00 94.94 123 PHE A N 1
ATOM 949 C CA . PHE A 1 123 ? -5.216 -7.267 -6.815 1.00 94.94 123 PHE A CA 1
ATOM 950 C C . PHE A 1 123 ? -4.132 -8.172 -7.399 1.00 94.94 123 PHE A C 1
ATOM 952 O O . PHE A 1 123 ? -4.317 -9.384 -7.532 1.00 94.94 123 PHE A O 1
ATOM 959 N N . PHE A 1 124 ? -2.969 -7.591 -7.696 1.00 93.88 124 PHE A N 1
ATOM 960 C CA . PHE A 1 124 ? -1.887 -8.272 -8.401 1.00 93.88 124 PHE A CA 1
ATOM 961 C C . PHE A 1 124 ? -0.532 -7.831 -7.874 1.00 93.88 124 PHE A C 1
ATOM 963 O O . PHE A 1 124 ? -0.354 -6.665 -7.530 1.00 93.88 124 PHE A O 1
ATOM 970 N N . ALA A 1 125 ? 0.443 -8.734 -7.900 1.00 94.81 125 ALA A N 1
ATOM 971 C CA . ALA A 1 125 ? 1.845 -8.369 -7.783 1.00 94.81 125 ALA A CA 1
ATOM 972 C C . ALA A 1 125 ? 2.711 -9.250 -8.680 1.00 94.81 125 ALA A C 1
ATOM 974 O O . ALA A 1 125 ? 2.464 -10.448 -8.831 1.00 94.81 125 ALA A O 1
ATOM 975 N N . ALA A 1 126 ? 3.738 -8.649 -9.263 1.00 95.00 126 ALA A N 1
ATOM 976 C CA . ALA A 1 126 ? 4.646 -9.268 -10.206 1.00 95.00 126 ALA A CA 1
ATOM 977 C C . ALA A 1 126 ? 6.092 -8.890 -9.881 1.00 95.00 126 ALA A C 1
ATOM 979 O O . ALA A 1 126 ? 6.374 -7.803 -9.368 1.00 95.00 126 ALA A O 1
ATOM 980 N N . ARG A 1 127 ? 7.017 -9.780 -10.233 1.00 93.81 127 ARG A N 1
ATOM 981 C CA . ARG A 1 127 ? 8.459 -9.535 -10.201 1.00 93.81 127 ARG A CA 1
ATOM 982 C C . ARG A 1 127 ? 9.038 -9.718 -11.601 1.00 93.81 127 ARG A C 1
ATOM 984 O O . ARG A 1 127 ? 8.699 -10.691 -12.268 1.00 93.81 127 ARG A O 1
ATOM 991 N N . SER A 1 128 ? 9.914 -8.821 -12.041 1.00 91.62 128 SER A N 1
ATOM 992 C CA . SER A 1 128 ? 10.691 -8.993 -13.273 1.00 91.62 128 SER A CA 1
ATOM 993 C C . SER A 1 128 ? 11.927 -9.878 -13.046 1.00 91.62 128 SER A C 1
ATOM 995 O O . SER A 1 128 ? 12.347 -10.123 -11.912 1.00 91.62 128 SER A O 1
ATOM 997 N N . ASN A 1 129 ? 12.569 -10.335 -14.126 1.00 87.69 129 ASN A N 1
ATOM 998 C CA . ASN A 1 129 ? 13.845 -11.064 -14.032 1.00 87.69 129 ASN A CA 1
ATOM 999 C C . ASN A 1 129 ? 14.958 -10.229 -13.375 1.00 87.69 129 ASN A C 1
ATOM 1001 O O . ASN A 1 129 ? 15.787 -10.775 -12.651 1.00 87.69 129 ASN A O 1
ATOM 1005 N N . ASP A 1 130 ? 14.921 -8.909 -13.559 1.00 84.88 130 ASP A N 1
ATOM 1006 C CA . ASP A 1 130 ? 15.909 -7.967 -13.023 1.00 84.88 130 ASP A CA 1
ATOM 1007 C C . ASP A 1 130 ? 15.614 -7.537 -11.574 1.00 84.88 130 ASP A C 1
ATOM 1009 O O . ASP A 1 130 ? 16.295 -6.679 -11.015 1.00 84.88 130 ASP A O 1
ATOM 1013 N N . GLY A 1 131 ? 14.600 -8.135 -10.936 1.00 86.19 131 GLY A N 1
ATOM 1014 C CA . GLY A 1 131 ? 14.276 -7.883 -9.532 1.00 86.19 131 GLY A CA 1
ATOM 1015 C C . GLY A 1 131 ? 13.473 -6.607 -9.271 1.00 86.19 131 GLY A C 1
ATOM 1016 O O . GLY A 1 131 ? 13.460 -6.131 -8.138 1.00 86.19 131 GLY A O 1
ATOM 1017 N N . VAL A 1 132 ? 12.795 -6.072 -10.289 1.00 90.31 132 VAL A N 1
ATOM 1018 C CA . VAL A 1 132 ? 11.801 -4.999 -10.137 1.00 90.31 132 VAL A CA 1
ATOM 1019 C C . VAL A 1 132 ? 10.488 -5.622 -9.686 1.00 90.31 132 VAL A C 1
ATOM 1021 O O . VAL A 1 132 ? 10.072 -6.642 -10.233 1.00 90.31 132 VAL A O 1
ATOM 1024 N N . PHE A 1 133 ? 9.825 -5.010 -8.714 1.00 92.94 133 PHE A N 1
ATOM 1025 C CA . PHE A 1 133 ? 8.502 -5.412 -8.259 1.00 92.94 133 PHE A CA 1
ATOM 1026 C C . PHE A 1 133 ? 7.462 -4.389 -8.697 1.00 92.94 133 PHE A C 1
ATOM 1028 O O . PHE A 1 133 ? 7.702 -3.185 -8.618 1.00 92.94 133 PHE A O 1
ATOM 1035 N N . VAL A 1 134 ? 6.294 -4.873 -9.107 1.00 94.69 134 VAL A N 1
ATOM 1036 C CA . VAL A 1 134 ? 5.122 -4.047 -9.415 1.00 94.69 134 VAL A CA 1
ATOM 1037 C C . VAL A 1 134 ? 3.900 -4.678 -8.756 1.00 94.69 134 VAL A C 1
ATOM 1039 O O . VAL A 1 134 ? 3.741 -5.896 -8.819 1.00 94.69 134 VAL A O 1
ATOM 1042 N N . SER A 1 135 ? 3.039 -3.882 -8.130 1.00 95.12 135 SER A N 1
ATOM 1043 C CA . SER A 1 135 ? 1.731 -4.311 -7.642 1.00 95.12 135 SER A CA 1
ATOM 1044 C C . SER A 1 135 ? 0.622 -3.363 -8.078 1.00 95.12 135 SER A C 1
ATOM 1046 O O . SER A 1 135 ? 0.828 -2.161 -8.220 1.00 95.12 135 SER A O 1
ATOM 1048 N N . ILE A 1 136 ? -0.564 -3.925 -8.288 1.00 95.69 136 ILE A N 1
ATOM 1049 C CA . ILE A 1 136 ? -1.803 -3.194 -8.550 1.00 95.69 136 ILE A CA 1
ATOM 1050 C C . ILE A 1 136 ? -2.672 -3.323 -7.306 1.00 95.69 136 ILE A C 1
ATOM 1052 O O . ILE A 1 136 ? -2.936 -4.436 -6.832 1.00 95.69 136 ILE A O 1
ATOM 1056 N N . GLN A 1 137 ? -3.120 -2.188 -6.789 1.00 94.81 137 GLN A N 1
ATOM 1057 C CA . GLN A 1 137 ? -3.894 -2.108 -5.557 1.00 94.81 137 GLN A CA 1
ATOM 1058 C C . GLN A 1 137 ? -4.979 -1.037 -5.654 1.00 94.81 137 GLN A C 1
ATOM 1060 O O . GLN A 1 137 ? -5.005 -0.223 -6.578 1.00 94.81 137 GLN A O 1
ATOM 1065 N N . GLU A 1 138 ? -5.892 -1.061 -4.694 1.00 93.75 138 GLU A N 1
ATOM 1066 C CA . GLU A 1 138 ? -6.901 -0.031 -4.514 1.00 93.75 138 GLU A CA 1
ATOM 1067 C C . GLU A 1 138 ? -6.230 1.313 -4.255 1.00 93.75 138 GLU A C 1
ATOM 1069 O O . GLU A 1 138 ? -5.301 1.441 -3.450 1.00 93.75 138 GLU A O 1
ATOM 1074 N N . ARG A 1 139 ? -6.726 2.335 -4.946 1.00 90.12 139 ARG A N 1
ATOM 1075 C CA . ARG A 1 139 ? -6.334 3.707 -4.695 1.00 90.12 139 ARG A CA 1
ATOM 1076 C C . ARG A 1 139 ? -7.064 4.203 -3.456 1.00 90.12 139 ARG A C 1
ATOM 1078 O O . ARG A 1 139 ? -8.270 4.422 -3.475 1.00 90.12 139 ARG A O 1
ATOM 1085 N N . ILE A 1 140 ? -6.300 4.450 -2.405 1.00 82.44 140 ILE A N 1
ATOM 1086 C CA . ILE A 1 140 ? -6.794 5.107 -1.202 1.00 82.44 140 ILE A CA 1
ATOM 1087 C C . ILE A 1 140 ? -6.947 6.613 -1.491 1.00 82.44 140 ILE A C 1
ATOM 1089 O O . ILE A 1 140 ? -5.976 7.274 -1.867 1.00 82.44 140 ILE A O 1
ATOM 1093 N N . VAL A 1 141 ? -8.161 7.153 -1.334 1.00 71.25 141 VAL A N 1
ATOM 1094 C CA . VAL A 1 141 ? -8.493 8.566 -1.596 1.00 71.25 141 VAL A CA 1
ATOM 1095 C C . VAL A 1 141 ? -9.093 9.196 -0.338 1.00 71.25 141 VAL A C 1
ATOM 1097 O O . VAL A 1 141 ? -10.300 9.153 -0.135 1.00 71.25 141 VAL A O 1
ATOM 1100 N N . ALA A 1 142 ? -8.248 9.774 0.512 1.00 67.00 142 ALA A N 1
ATOM 1101 C CA . ALA A 1 142 ? -8.632 10.718 1.566 1.00 67.00 142 ALA A CA 1
ATOM 1102 C C . ALA A 1 142 ? -7.377 11.499 2.008 1.00 67.00 142 ALA A C 1
ATOM 1104 O O . ALA A 1 142 ? -6.262 11.085 1.657 1.00 67.00 142 ALA A O 1
ATOM 1105 N N . PRO A 1 143 ? -7.510 12.626 2.733 1.00 70.81 143 PRO A N 1
ATOM 1106 C CA . PRO A 1 143 ? -6.379 13.251 3.403 1.00 70.81 143 PRO A CA 1
ATOM 1107 C C . PRO A 1 143 ? -5.885 12.301 4.496 1.00 70.81 143 PRO A C 1
ATOM 1109 O O . PRO A 1 143 ? -6.374 12.271 5.618 1.00 70.81 143 PRO A O 1
ATOM 1112 N N . PHE A 1 144 ? -4.933 11.460 4.119 1.00 76.25 144 PHE A N 1
ATOM 1113 C CA . PHE A 1 144 ? -4.265 10.552 5.023 1.00 76.25 144 PHE A CA 1
ATOM 1114 C C . PHE A 1 144 ? -2.904 11.118 5.381 1.00 76.25 144 P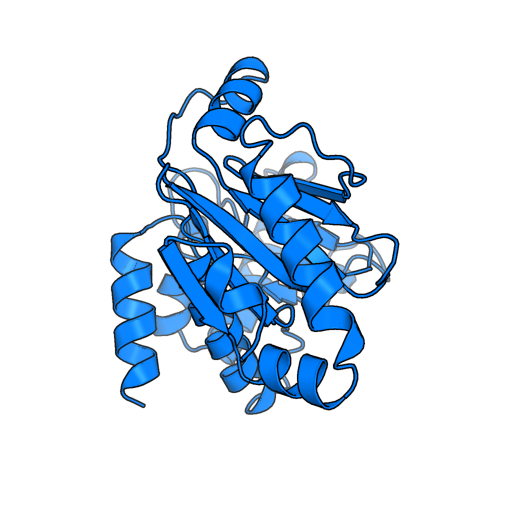HE A C 1
ATOM 1116 O O . PHE A 1 144 ? -2.118 11.479 4.502 1.00 76.25 144 PHE A O 1
ATOM 1123 N N . THR A 1 145 ? -2.600 11.132 6.670 1.00 74.38 145 THR A N 1
ATOM 1124 C CA . THR A 1 145 ? -1.283 11.519 7.164 1.00 74.38 145 THR A CA 1
ATOM 1125 C C . THR A 1 145 ? -0.604 10.316 7.796 1.00 74.38 145 THR A C 1
ATOM 1127 O O . THR A 1 145 ? -1.190 9.594 8.603 1.00 74.38 145 THR A O 1
ATOM 1130 N N . ALA A 1 146 ? 0.662 10.096 7.442 1.00 72.94 146 ALA A N 1
ATOM 1131 C CA . ALA A 1 146 ? 1.499 9.175 8.194 1.00 72.94 146 ALA A CA 1
ATOM 1132 C C . ALA A 1 146 ? 1.688 9.738 9.606 1.00 72.94 146 ALA A C 1
ATOM 1134 O O . ALA A 1 146 ? 2.045 10.906 9.772 1.00 72.94 146 ALA A O 1
ATOM 1135 N N . LEU A 1 147 ? 1.502 8.915 10.635 1.00 68.12 147 LEU A N 1
ATOM 1136 C CA . LEU A 1 147 ? 1.672 9.350 12.026 1.00 68.12 147 LEU A CA 1
ATOM 1137 C C . LEU A 1 147 ? 3.099 9.881 12.290 1.00 68.12 147 LEU A C 1
ATOM 1139 O O . LEU A 1 147 ? 3.292 10.791 13.094 1.00 68.12 147 LEU A O 1
ATOM 1143 N N . SER A 1 148 ? 4.099 9.402 11.540 1.00 64.19 148 SER A N 1
ATOM 1144 C CA . SER A 1 148 ? 5.457 9.962 11.538 1.00 64.19 148 SER A CA 1
ATOM 1145 C C . SER A 1 148 ? 5.546 11.414 11.044 1.00 64.19 148 SER A C 1
ATOM 1147 O O . SER A 1 148 ? 6.440 12.133 11.485 1.00 64.19 148 SER A O 1
ATOM 1149 N N . SER A 1 149 ? 4.634 11.886 10.193 1.00 69.25 149 SER A N 1
ATOM 1150 C CA . SER A 1 149 ? 4.593 13.280 9.720 1.00 69.25 149 SER A CA 1
ATOM 1151 C C . SER A 1 149 ? 4.008 14.243 10.760 1.00 69.25 149 SER A C 1
ATOM 1153 O O . SER A 1 149 ? 4.386 15.416 10.793 1.00 69.25 149 SER A O 1
ATOM 1155 N N . LEU A 1 150 ? 3.174 13.749 11.684 1.00 67.50 150 LEU A N 1
ATOM 1156 C CA . LEU A 1 150 ? 2.710 14.510 12.857 1.00 67.50 150 LEU A CA 1
ATOM 1157 C C . LEU A 1 150 ? 3.838 14.748 13.877 1.00 67.50 150 LEU A C 1
ATOM 1159 O O . LEU A 1 150 ? 3.767 15.643 14.719 1.00 67.50 150 LEU A O 1
ATOM 1163 N N . ARG A 1 151 ? 4.932 13.981 13.781 1.00 63.44 151 ARG A N 1
ATOM 1164 C CA . ARG A 1 151 ? 6.084 14.095 14.679 1.00 63.44 151 ARG A CA 1
ATOM 1165 C C . ARG A 1 151 ? 6.736 15.471 14.619 1.00 63.44 151 ARG A C 1
ATOM 1167 O O . ARG A 1 151 ? 7.221 15.934 15.637 1.00 63.44 151 ARG A O 1
ATOM 1174 N N . THR A 1 152 ? 6.805 16.122 13.463 1.00 62.72 152 THR A N 1
ATOM 1175 C CA . THR A 1 152 ? 7.525 17.402 13.315 1.00 62.72 152 THR A CA 1
ATOM 1176 C C . THR A 1 152 ? 6.868 18.553 14.067 1.00 62.72 152 THR A C 1
ATOM 1178 O O . THR A 1 152 ? 7.564 19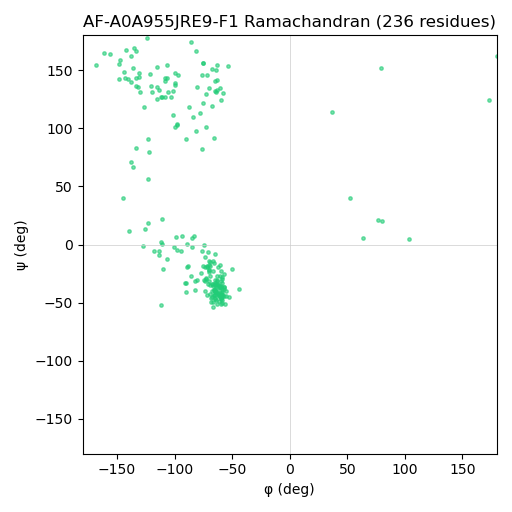.418 14.589 1.00 62.72 152 THR A O 1
ATOM 1181 N N . SER A 1 153 ? 5.541 18.558 14.159 1.00 64.44 153 SER A N 1
ATOM 1182 C CA . SER A 1 153 ? 4.795 19.583 14.886 1.00 64.44 153 SER A CA 1
ATOM 1183 C C . SER A 1 153 ? 4.678 19.246 16.379 1.00 64.44 153 SER A C 1
ATOM 1185 O O . SER A 1 153 ? 4.537 20.153 17.195 1.00 64.44 153 SER A O 1
ATOM 1187 N N . TRP A 1 154 ? 4.718 17.959 16.747 1.00 64.56 154 TRP A N 1
ATOM 1188 C CA . TRP A 1 154 ? 4.382 17.489 18.097 1.00 64.56 154 TRP A CA 1
ATOM 1189 C C . TRP A 1 154 ? 5.512 16.691 18.779 1.00 64.56 154 TRP A C 1
ATOM 1191 O O . TRP A 1 154 ? 5.285 15.981 19.755 1.00 64.56 154 TRP A O 1
ATOM 1201 N N . GLN A 1 155 ? 6.748 16.817 18.287 1.00 56.28 155 GLN A N 1
ATOM 1202 C CA . GLN A 1 155 ? 7.914 15.950 18.549 1.00 56.28 155 GLN A CA 1
ATOM 1203 C C . GLN A 1 155 ? 8.214 15.656 20.030 1.00 56.28 155 GLN A C 1
ATOM 1205 O O . GLN A 1 155 ? 8.874 14.662 20.347 1.00 56.28 155 GLN A O 1
ATOM 1210 N N . HIS A 1 156 ? 7.713 16.504 20.928 1.00 58.38 156 HIS A N 1
ATOM 1211 C CA . HIS A 1 156 ? 7.895 16.433 22.372 1.00 58.38 156 HIS A CA 1
ATOM 1212 C C . HIS A 1 156 ? 6.629 16.772 23.176 1.00 58.38 156 HIS A C 1
ATOM 1214 O O . HIS A 1 156 ? 6.735 16.959 24.389 1.00 58.38 156 HIS A O 1
ATOM 1220 N N . SER A 1 157 ? 5.454 16.863 22.539 1.00 67.50 157 SER A N 1
ATOM 1221 C CA . SER A 1 157 ? 4.207 17.047 23.281 1.00 67.50 157 SER A CA 1
ATOM 1222 C C . SER A 1 157 ? 3.780 15.728 23.921 1.00 67.50 157 SER A C 1
ATOM 1224 O O . SER A 1 157 ? 4.011 14.635 23.393 1.00 67.50 157 SER A O 1
ATOM 1226 N N . GLU A 1 158 ? 3.167 15.835 25.093 1.00 77.19 158 GLU A N 1
ATOM 1227 C CA . GLU A 1 158 ? 2.520 14.703 25.748 1.00 77.19 158 GLU A CA 1
ATOM 1228 C C . GLU A 1 158 ? 1.414 14.123 24.847 1.00 77.19 158 GLU A C 1
ATOM 1230 O O . GLU A 1 158 ? 1.311 12.907 24.703 1.00 77.19 158 GLU A O 1
ATOM 1235 N N . ASP A 1 159 ? 0.703 14.990 24.121 1.00 76.06 159 ASP A N 1
ATOM 1236 C CA . ASP A 1 159 ? -0.360 14.622 23.183 1.00 76.06 159 ASP A CA 1
ATOM 1237 C C . ASP A 1 159 ? 0.125 13.682 22.069 1.00 76.06 159 ASP A C 1
ATOM 1239 O O . ASP A 1 159 ? -0.570 12.730 21.727 1.00 76.06 159 ASP A O 1
ATOM 1243 N N . TYR A 1 160 ? 1.336 13.863 21.524 1.00 76.81 160 TYR A N 1
ATOM 1244 C CA . TYR A 1 160 ? 1.868 12.935 20.513 1.00 76.81 160 TYR A CA 1
ATOM 1245 C C . TYR A 1 160 ? 2.118 11.551 21.098 1.00 76.81 160 TYR A C 1
ATOM 1247 O O . TYR A 1 160 ? 1.782 10.538 20.486 1.00 76.81 160 TYR A O 1
ATOM 1255 N N . ARG A 1 161 ? 2.697 11.486 22.303 1.00 76.31 161 ARG A N 1
ATOM 1256 C CA . ARG A 1 161 ? 2.945 10.203 22.974 1.00 76.31 161 ARG A CA 1
ATOM 1257 C C . ARG A 1 161 ? 1.636 9.495 23.300 1.00 76.31 161 ARG A C 1
ATOM 1259 O O . ARG A 1 161 ? 1.554 8.284 23.104 1.00 76.31 161 ARG A O 1
ATOM 1266 N N . GLN A 1 162 ? 0.632 10.243 23.751 1.00 79.88 162 GLN A N 1
ATOM 1267 C CA . GLN A 1 162 ? -0.701 9.718 24.027 1.00 79.88 162 GLN A CA 1
ATOM 1268 C C . GLN A 1 162 ? -1.387 9.231 22.752 1.00 79.88 162 GLN A C 1
ATOM 1270 O O . GLN A 1 162 ? -1.877 8.107 22.734 1.00 79.88 162 GLN A O 1
ATOM 1275 N N . LEU A 1 163 ? -1.346 10.009 21.666 1.00 79.25 163 LEU A N 1
ATOM 1276 C CA . LEU A 1 163 ? -1.948 9.633 20.387 1.00 79.25 163 LEU A CA 1
ATOM 1277 C C . LEU A 1 163 ? -1.326 8.342 19.862 1.00 79.25 163 LEU A C 1
ATOM 1279 O O . LEU A 1 163 ? -2.037 7.413 19.490 1.00 79.25 163 LEU A O 1
ATOM 1283 N N . VAL A 1 164 ? 0.005 8.242 19.890 1.00 76.38 164 VAL A N 1
ATOM 1284 C CA . VAL A 1 164 ? 0.680 7.015 19.465 1.00 76.38 164 VAL A CA 1
ATOM 1285 C C . VAL A 1 164 ? 0.328 5.840 20.386 1.00 76.38 164 VAL A C 1
ATOM 1287 O O . VAL A 1 164 ? 0.142 4.726 19.899 1.00 76.38 164 VAL A O 1
ATOM 1290 N N . GLY A 1 165 ? 0.211 6.069 21.698 1.00 76.50 165 GLY A N 1
ATOM 1291 C CA . GLY A 1 165 ? -0.250 5.060 22.655 1.00 76.50 165 GLY A CA 1
ATOM 1292 C C . GLY A 1 165 ? -1.650 4.531 22.330 1.00 76.50 165 GLY A C 1
ATOM 1293 O O . GLY A 1 165 ? -1.847 3.319 22.318 1.00 76.50 165 GLY A O 1
ATOM 1294 N N . LEU A 1 166 ? -2.583 5.421 21.986 1.00 80.88 166 LEU A N 1
ATOM 1295 C CA . LEU A 1 166 ? -3.957 5.076 21.611 1.00 80.88 166 LEU A CA 1
ATOM 1296 C C . LEU A 1 166 ? -4.025 4.340 20.271 1.00 80.88 166 LEU A C 1
ATOM 1298 O O . LEU A 1 166 ? -4.670 3.300 20.172 1.00 80.88 166 LEU A O 1
ATOM 1302 N N . VAL A 1 167 ? -3.316 4.829 19.247 1.00 78.44 167 VAL A N 1
ATOM 1303 C CA . VAL A 1 167 ? -3.212 4.144 17.947 1.00 78.44 167 VAL A CA 1
ATOM 1304 C C . VAL A 1 167 ? -2.652 2.738 18.144 1.00 78.44 167 VAL A C 1
ATOM 1306 O O . VAL A 1 167 ? -3.183 1.773 17.600 1.00 78.44 167 VAL A O 1
ATOM 1309 N N . ARG A 1 168 ? -1.614 2.599 18.972 1.00 75.00 168 ARG A N 1
ATOM 1310 C CA . ARG A 1 168 ? -1.037 1.301 19.313 1.00 75.00 168 ARG A CA 1
ATOM 1311 C C . ARG A 1 168 ? -2.069 0.387 19.968 1.00 75.00 168 ARG A C 1
ATOM 1313 O O . ARG A 1 168 ? -2.210 -0.743 19.520 1.00 75.00 168 ARG A O 1
ATOM 1320 N N . GLU A 1 169 ? -2.769 0.853 20.997 1.00 77.50 169 GLU A N 1
ATOM 1321 C CA . GLU A 1 169 ? -3.782 0.062 21.705 1.00 77.50 169 GLU A CA 1
ATOM 1322 C C . GLU A 1 169 ? -4.892 -0.407 20.758 1.00 77.50 169 GLU A C 1
ATOM 1324 O O . GLU A 1 169 ? -5.223 -1.590 20.734 1.00 77.50 169 GLU A O 1
ATOM 1329 N N . ARG A 1 170 ? -5.400 0.479 19.894 1.00 79.38 170 ARG A N 1
ATOM 1330 C CA . ARG A 1 170 ? -6.424 0.130 18.898 1.00 79.38 170 ARG A CA 1
ATOM 1331 C C . ARG A 1 170 ? -5.949 -0.955 17.935 1.00 79.38 170 ARG A C 1
ATOM 1333 O O . ARG A 1 170 ? -6.668 -1.921 17.690 1.00 79.38 170 ARG A O 1
ATOM 1340 N N . VAL A 1 171 ? -4.723 -0.836 17.430 1.00 74.25 171 VAL A N 1
ATOM 1341 C CA . VAL A 1 171 ? -4.137 -1.846 16.537 1.00 74.25 171 VAL A CA 1
ATOM 1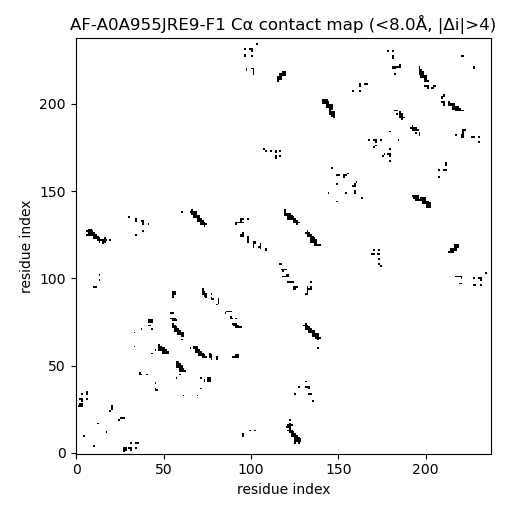342 C C . VAL A 1 171 ? -3.822 -3.149 17.306 1.00 74.25 171 VAL A C 1
ATOM 1344 O O . VAL A 1 171 ? -3.935 -4.236 16.741 1.00 74.25 171 VAL A O 1
ATOM 1347 N N . GLU A 1 172 ? -3.485 -3.083 18.604 1.00 73.06 172 GLU A N 1
ATOM 1348 C CA . GLU A 1 172 ? -3.289 -4.261 19.479 1.00 73.06 172 GLU A CA 1
ATOM 1349 C C . GLU A 1 172 ? -4.576 -5.030 19.697 1.00 73.06 172 GLU A C 1
ATOM 1351 O O . GLU A 1 172 ? -4.542 -6.259 19.694 1.00 73.06 172 GLU A O 1
ATOM 1356 N N . ILE A 1 173 ? -5.691 -4.328 19.860 1.00 75.69 173 ILE A N 1
ATOM 1357 C CA . ILE A 1 173 ? -7.003 -4.950 19.990 1.00 75.69 173 ILE A CA 1
ATOM 1358 C C . ILE A 1 173 ? -7.390 -5.613 18.661 1.00 75.69 173 ILE A C 1
ATOM 1360 O O . ILE A 1 173 ? -7.798 -6.771 18.673 1.00 75.69 173 ILE A O 1
ATOM 1364 N N . ALA A 1 174 ? -7.186 -4.929 17.529 1.00 73.25 174 ALA A N 1
ATOM 1365 C CA . ALA A 1 174 ? -7.618 -5.421 16.221 1.00 73.25 174 ALA A CA 1
ATOM 1366 C C . ALA A 1 174 ? -6.869 -6.667 15.731 1.00 73.25 174 ALA A C 1
ATOM 1368 O O . ALA A 1 174 ? -7.478 -7.564 15.159 1.00 73.25 174 ALA A O 1
ATOM 1369 N N . PHE A 1 175 ? -5.553 -6.738 15.951 1.00 68.69 175 PHE A N 1
ATOM 1370 C CA . PHE A 1 175 ? -4.731 -7.840 15.431 1.00 68.69 175 PHE A CA 1
ATOM 1371 C C . PHE A 1 175 ? -4.151 -8.753 16.529 1.00 68.69 175 PHE A C 1
ATOM 1373 O O . PHE A 1 175 ? -3.561 -9.800 16.252 1.00 68.69 175 PHE A O 1
ATOM 1380 N N . GLY A 1 176 ? -4.273 -8.371 17.801 1.00 63.00 176 GLY A N 1
ATOM 1381 C CA . GLY A 1 176 ? -3.611 -9.026 18.927 1.00 63.00 176 GLY A CA 1
ATOM 1382 C C . GLY A 1 176 ? -2.133 -8.629 19.080 1.00 63.00 176 GLY A C 1
ATOM 1383 O O . GLY A 1 176 ? -1.411 -8.350 18.119 1.00 63.00 176 GLY A O 1
ATOM 1384 N N . GLY A 1 177 ? -1.613 -8.681 20.314 1.00 52.06 177 GLY A N 1
ATOM 1385 C CA . GLY A 1 177 ? -0.249 -8.223 20.646 1.00 52.06 177 GLY A CA 1
ATOM 1386 C C . GLY A 1 177 ? 0.900 -8.944 19.916 1.00 52.06 177 GLY A C 1
ATOM 1387 O O . GLY A 1 177 ? 2.018 -8.433 19.849 1.00 52.06 177 GLY A O 1
ATOM 1388 N N . THR A 1 178 ? 0.651 -10.122 19.330 1.00 49.53 178 THR A N 1
ATOM 1389 C CA . THR A 1 178 ? 1.643 -10.821 18.493 1.00 49.53 178 THR A CA 1
ATOM 1390 C C . THR A 1 178 ? 1.667 -10.283 17.064 1.00 49.53 178 THR A C 1
ATOM 1392 O O . THR A 1 178 ? 2.759 -10.128 16.525 1.00 49.53 178 THR A O 1
ATOM 1395 N N . ALA A 1 179 ? 0.516 -9.953 16.470 1.00 50.53 179 ALA A N 1
ATOM 1396 C CA . ALA A 1 179 ? 0.438 -9.333 15.148 1.00 50.53 179 ALA A CA 1
ATOM 1397 C C . ALA A 1 179 ? 0.885 -7.865 15.174 1.00 50.53 179 ALA A C 1
ATOM 1399 O O . ALA A 1 179 ? 1.506 -7.404 14.222 1.00 50.53 179 ALA A O 1
ATOM 1400 N N . LEU A 1 180 ? 0.724 -7.171 16.307 1.00 47.19 180 LEU A N 1
ATOM 1401 C CA . LEU A 1 180 ? 1.271 -5.827 16.514 1.00 47.19 180 LEU A CA 1
ATOM 1402 C C . LEU A 1 180 ? 2.791 -5.752 16.334 1.00 47.19 180 LEU A C 1
ATOM 1404 O O . LEU A 1 180 ? 3.321 -4.826 15.729 1.00 47.19 180 LEU A O 1
ATOM 1408 N N . ARG A 1 181 ? 3.502 -6.784 16.793 1.00 46.81 181 ARG A N 1
ATOM 1409 C CA . ARG A 1 181 ? 4.954 -6.930 16.610 1.00 46.81 181 ARG A CA 1
ATOM 1410 C C . ARG A 1 181 ? 5.355 -7.104 15.134 1.00 46.81 181 ARG A C 1
ATOM 1412 O O . ARG A 1 181 ? 6.541 -7.129 14.815 1.00 46.81 181 ARG A O 1
ATOM 1419 N N . PHE A 1 182 ? 4.366 -7.267 14.253 1.00 48.19 182 PHE A N 1
ATOM 1420 C CA . PHE A 1 182 ? 4.480 -7.520 12.818 1.00 48.19 182 PHE A CA 1
ATOM 1421 C C . PHE A 1 182 ? 3.675 -6.551 11.948 1.00 48.19 182 PHE A C 1
ATOM 1423 O O . PHE A 1 182 ? 3.734 -6.684 10.738 1.00 48.19 182 PHE A O 1
ATOM 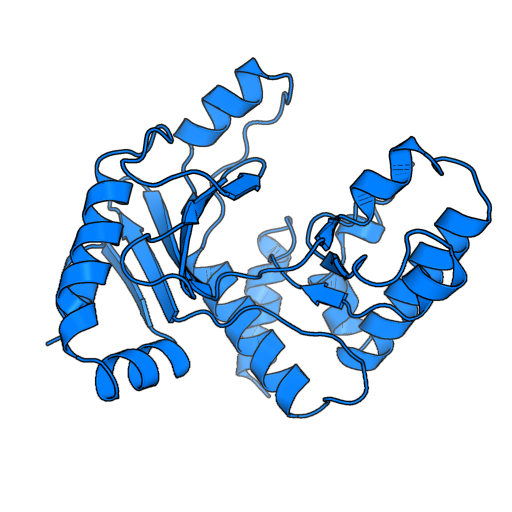1430 N N . ALA A 1 183 ? 2.933 -5.608 12.519 1.00 46.06 183 ALA A N 1
ATOM 1431 C CA . ALA A 1 183 ? 2.394 -4.451 11.811 1.00 46.06 183 ALA A CA 1
ATOM 1432 C C . ALA A 1 183 ? 3.105 -3.175 12.266 1.00 46.06 183 ALA A C 1
ATOM 1434 O O . ALA A 1 183 ? 3.108 -2.194 11.545 1.00 46.06 183 ALA A O 1
ATOM 1435 N N . ILE A 1 184 ? 3.731 -3.174 13.446 1.00 48.28 184 ILE A N 1
ATOM 1436 C CA . ILE A 1 184 ? 4.216 -1.944 14.057 1.00 48.28 184 ILE A CA 1
ATOM 1437 C C . ILE A 1 184 ? 5.521 -2.116 14.843 1.00 48.28 184 ILE A C 1
ATOM 1439 O O . ILE A 1 184 ? 5.730 -1.533 15.900 1.00 48.28 184 ILE A O 1
ATOM 1443 N N . ASP A 1 185 ? 6.459 -2.908 14.331 1.00 41.81 185 ASP A N 1
ATOM 1444 C CA . ASP A 1 185 ? 7.799 -3.009 14.939 1.00 41.81 185 ASP A CA 1
ATOM 1445 C C . ASP A 1 185 ? 8.634 -1.715 14.735 1.00 41.81 185 ASP A C 1
ATOM 1447 O O . ASP A 1 185 ? 9.616 -1.480 15.447 1.00 41.81 185 ASP A O 1
ATOM 1451 N N . ASP A 1 186 ? 8.196 -0.827 13.829 1.00 45.66 186 ASP A N 1
ATOM 1452 C CA . ASP A 1 186 ? 8.742 0.531 13.660 1.00 45.66 186 ASP A CA 1
ATOM 1453 C C . ASP A 1 186 ? 8.268 1.518 14.756 1.00 45.66 186 ASP A C 1
ATOM 1455 O O . ASP A 1 186 ? 8.787 2.636 14.863 1.00 45.66 186 ASP A O 1
ATOM 1459 N N . LEU A 1 187 ? 7.349 1.103 15.645 1.00 43.72 187 LEU A N 1
ATOM 1460 C CA . LEU A 1 187 ? 7.058 1.839 16.884 1.00 43.72 187 LEU A CA 1
ATOM 1461 C C . LEU A 1 187 ? 8.183 1.725 17.918 1.00 43.72 187 LEU A C 1
ATOM 1463 O O . LEU A 1 187 ? 8.209 2.519 18.848 1.00 43.72 187 LEU A O 1
ATOM 1467 N N . TRP A 1 188 ? 9.091 0.746 17.831 1.00 41.56 188 TRP A N 1
ATOM 1468 C CA . TRP A 1 188 ? 9.911 0.377 18.999 1.00 41.56 188 TRP A CA 1
ATOM 1469 C C . TRP A 1 188 ? 11.411 0.699 18.906 1.00 41.56 188 TRP A C 1
ATOM 1471 O O . TRP A 1 188 ? 12.154 0.414 19.843 1.00 41.56 188 TRP A O 1
ATOM 1481 N N . HIS A 1 189 ? 11.916 1.317 17.838 1.00 40.88 189 HIS A N 1
ATOM 1482 C CA . HIS A 1 189 ? 13.364 1.542 17.734 1.00 40.88 189 HIS A CA 1
ATOM 1483 C C . HIS A 1 189 ? 13.788 2.954 18.172 1.00 40.88 189 HIS A C 1
ATOM 1485 O O . HIS A 1 189 ? 13.604 3.917 17.441 1.00 40.88 189 HIS A O 1
ATOM 1491 N N . SER A 1 190 ? 14.366 3.016 19.384 1.00 37.59 190 SER A N 1
ATOM 1492 C CA . SER A 1 190 ? 15.329 3.999 19.935 1.00 37.59 190 SER A CA 1
ATOM 1493 C C . SER A 1 190 ? 15.163 5.478 19.535 1.00 37.59 190 SER A C 1
ATOM 1495 O O . SER A 1 190 ? 15.411 5.860 18.395 1.00 37.59 190 SER A O 1
ATOM 1497 N N . ASP A 1 191 ? 14.831 6.321 20.518 1.00 42.16 191 ASP A N 1
ATOM 1498 C CA . ASP A 1 191 ? 14.782 7.799 20.472 1.00 42.16 191 ASP A CA 1
ATOM 1499 C C . ASP A 1 191 ? 13.757 8.451 19.520 1.00 42.16 191 ASP A C 1
ATOM 1501 O O . ASP A 1 191 ? 13.673 9.678 19.415 1.00 42.16 191 ASP A O 1
ATOM 1505 N N . GLY A 1 192 ? 12.894 7.663 18.878 1.00 41.91 192 GLY A N 1
ATOM 1506 C CA . GLY A 1 192 ? 11.732 8.187 18.168 1.00 41.91 192 GLY A CA 1
ATOM 1507 C C . GLY A 1 192 ? 10.991 7.126 17.374 1.00 41.91 192 GLY A C 1
ATOM 1508 O O . GLY A 1 192 ? 11.568 6.482 16.508 1.00 41.91 192 GLY A O 1
ATOM 1509 N N . MET A 1 193 ? 9.694 6.990 17.643 1.00 44.81 193 MET A N 1
ATOM 1510 C CA . MET A 1 193 ? 8.820 6.069 16.918 1.00 44.81 193 MET A CA 1
ATOM 1511 C C . MET A 1 193 ? 8.586 6.566 15.493 1.00 44.81 193 MET A C 1
ATOM 1513 O O . MET A 1 193 ? 8.309 7.754 15.296 1.00 44.81 193 MET A O 1
ATOM 1517 N N . ASN A 1 194 ? 8.691 5.671 14.511 1.00 44.16 194 ASN A N 1
ATOM 1518 C CA . ASN A 1 194 ? 8.503 5.993 13.103 1.00 44.16 194 ASN A CA 1
ATOM 1519 C C . ASN A 1 194 ? 7.379 5.121 12.536 1.00 44.16 194 ASN A C 1
ATOM 1521 O O . ASN A 1 194 ? 7.622 4.100 11.913 1.00 44.16 194 ASN A O 1
ATOM 1525 N N . VAL A 1 195 ? 6.127 5.498 12.792 1.00 51.31 195 VAL A N 1
ATOM 1526 C CA . VAL A 1 195 ? 4.957 4.768 12.279 1.00 51.31 195 VAL A CA 1
ATOM 1527 C C . VAL A 1 195 ? 4.780 5.104 10.800 1.00 51.31 195 VAL A C 1
ATOM 1529 O O . VAL A 1 195 ? 4.058 6.032 10.445 1.00 51.31 195 VAL A O 1
ATOM 1532 N N . GLY A 1 196 ? 5.539 4.417 9.947 1.00 55.69 196 GLY A N 1
ATOM 1533 C CA . GLY A 1 196 ? 5.589 4.687 8.509 1.00 55.69 196 GLY A CA 1
ATOM 1534 C C . GLY A 1 196 ? 4.547 3.933 7.683 1.00 55.69 196 GLY A C 1
ATOM 1535 O O . GLY A 1 196 ? 4.282 4.329 6.555 1.00 55.69 196 GLY A O 1
ATOM 1536 N N . ASN A 1 197 ? 3.960 2.863 8.222 1.00 70.06 197 ASN A N 1
ATOM 1537 C CA . ASN A 1 197 ? 3.083 1.958 7.476 1.00 70.06 197 ASN A CA 1
ATOM 1538 C C . ASN A 1 197 ? 1.603 2.019 7.892 1.00 70.06 197 ASN A C 1
ATOM 1540 O O . ASN A 1 197 ? 0.789 1.289 7.325 1.00 70.06 197 ASN A O 1
ATOM 1544 N N . VAL A 1 198 ? 1.264 2.876 8.861 1.00 75.00 198 VAL A N 1
ATOM 1545 C CA . VAL A 1 198 ? -0.118 3.188 9.243 1.00 75.00 198 VAL A CA 1
ATOM 1546 C C . VAL A 1 198 ? -0.388 4.654 8.941 1.00 75.00 198 VAL A C 1
ATOM 1548 O O . VAL A 1 198 ? 0.332 5.539 9.412 1.00 75.00 198 VAL A O 1
ATOM 1551 N N . LEU A 1 199 ? -1.431 4.900 8.160 1.00 79.31 199 LEU A N 1
ATOM 1552 C CA . LEU A 1 199 ? -1.968 6.228 7.925 1.00 79.31 199 LEU A CA 1
ATOM 1553 C C . LEU A 1 199 ? -3.162 6.490 8.844 1.00 79.31 199 LEU A C 1
ATOM 1555 O O . LEU A 1 199 ? -3.934 5.578 9.142 1.00 79.31 199 LEU A O 1
ATOM 1559 N N . ILE A 1 200 ? -3.310 7.744 9.260 1.00 80.75 200 ILE A N 1
ATOM 1560 C CA . ILE A 1 200 ? -4.458 8.243 10.015 1.00 80.75 200 ILE A CA 1
ATOM 1561 C C . ILE A 1 200 ? -5.313 9.076 9.068 1.00 80.75 200 ILE A C 1
ATOM 1563 O O . ILE A 1 200 ? -4.779 9.915 8.337 1.00 80.75 200 ILE A O 1
ATOM 1567 N N . ASP A 1 201 ? -6.618 8.819 9.064 1.00 85.25 201 ASP A N 1
ATOM 1568 C CA . ASP A 1 201 ? -7.598 9.651 8.371 1.00 85.25 201 ASP A CA 1
ATOM 1569 C C . ASP A 1 201 ? -7.693 11.025 9.046 1.00 85.25 201 ASP A C 1
ATOM 1571 O O . ASP A 1 201 ? -8.031 11.117 10.224 1.00 85.25 201 ASP A O 1
ATOM 1575 N N . THR A 1 202 ? -7.381 12.097 8.320 1.00 81.38 202 THR A N 1
ATOM 1576 C CA . THR A 1 202 ? -7.447 13.471 8.839 1.00 81.38 202 THR A CA 1
ATOM 1577 C C . THR A 1 202 ? -8.575 14.275 8.193 1.00 81.38 202 THR A C 1
ATOM 1579 O O . THR A 1 202 ? -8.525 15.503 8.169 1.00 81.38 202 THR A O 1
ATOM 1582 N N . THR A 1 203 ? -9.588 13.602 7.632 1.00 78.69 203 THR A N 1
ATOM 1583 C CA . THR A 1 203 ? -10.705 14.258 6.928 1.00 78.69 203 THR A CA 1
ATOM 1584 C C . THR A 1 203 ? -11.460 15.238 7.820 1.00 78.69 203 THR A C 1
ATOM 1586 O O . THR A 1 203 ? -11.813 16.325 7.364 1.00 78.69 203 THR A O 1
ATOM 1589 N N . ASP A 1 204 ? -11.683 14.872 9.083 1.00 71.44 204 ASP A N 1
ATOM 1590 C CA . ASP A 1 204 ? -12.542 15.647 9.977 1.00 71.44 204 ASP A CA 1
ATOM 1591 C C . ASP A 1 204 ? -11.786 16.730 10.767 1.00 71.44 204 ASP A C 1
ATOM 1593 O O . ASP A 1 204 ? -12.363 17.787 11.028 1.00 71.44 204 ASP A O 1
ATOM 1597 N N . SER A 1 205 ? -10.515 16.506 11.139 1.00 74.25 205 SER A N 1
ATOM 1598 C CA . SER A 1 205 ? -9.652 17.475 11.842 1.00 74.25 205 SER A CA 1
ATOM 1599 C C . SER A 1 205 ? -8.247 16.906 12.127 1.00 74.25 205 SER A C 1
ATOM 1601 O O . SER A 1 205 ? -8.057 15.691 12.176 1.00 74.2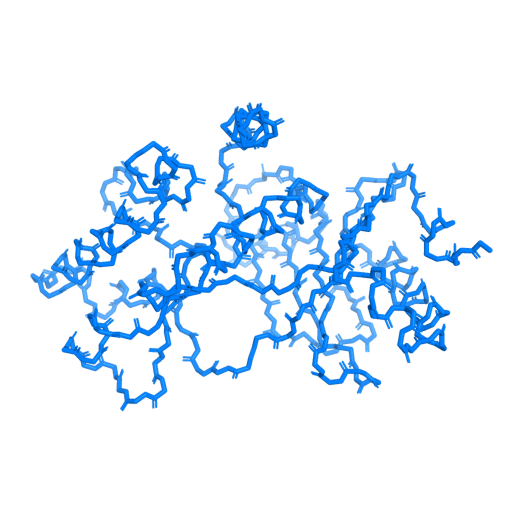5 205 SER A O 1
ATOM 1603 N N . ASP A 1 206 ? -7.291 17.799 12.414 1.00 72.31 206 ASP A N 1
ATOM 1604 C CA . ASP A 1 206 ? -5.930 17.490 12.889 1.00 72.31 206 ASP A CA 1
ATOM 1605 C C . ASP A 1 206 ? -5.776 17.625 14.424 1.00 72.31 206 ASP A C 1
ATOM 1607 O O . ASP A 1 206 ? -4.664 17.569 14.960 1.00 72.31 206 ASP A O 1
ATOM 1611 N N . ASP A 1 207 ? -6.865 17.866 15.161 1.00 79.88 207 ASP A N 1
ATOM 1612 C CA . ASP A 1 207 ? -6.823 17.939 16.626 1.00 79.88 207 ASP A CA 1
ATOM 1613 C C . ASP A 1 207 ? -6.701 16.552 17.280 1.00 79.88 207 ASP A C 1
ATOM 1615 O O . ASP A 1 207 ? -7.091 15.531 16.716 1.00 79.88 207 ASP A O 1
ATOM 1619 N N . PHE A 1 208 ? -6.180 16.515 18.509 1.00 76.25 208 PHE A N 1
ATOM 1620 C CA . PHE A 1 208 ? -5.899 15.268 19.227 1.00 76.25 208 PHE A CA 1
ATOM 1621 C C . PHE A 1 208 ? -7.110 14.336 19.353 1.00 76.25 208 PHE A C 1
ATOM 1623 O O . PHE A 1 208 ? -6.966 13.130 19.163 1.00 76.25 208 PHE A O 1
ATOM 1630 N N . ILE A 1 209 ? -8.289 14.869 19.691 1.00 77.62 209 ILE A N 1
ATOM 1631 C CA . ILE A 1 209 ? -9.477 14.047 19.955 1.00 77.62 209 ILE A CA 1
ATOM 1632 C C . ILE A 1 209 ? -9.946 13.409 18.649 1.00 77.62 209 ILE A C 1
ATOM 1634 O O . ILE A 1 209 ? -10.263 12.219 18.628 1.00 77.62 209 ILE A O 1
ATOM 1638 N N . SER A 1 210 ? -9.943 14.178 17.563 1.00 80.19 210 SER A N 1
ATOM 1639 C CA . SER A 1 210 ? -10.299 13.680 16.236 1.00 80.19 210 SER A CA 1
ATOM 1640 C C . SER A 1 210 ? -9.301 12.629 15.749 1.00 80.19 210 SER A C 1
ATOM 1642 O O . SER A 1 210 ? -9.708 11.535 15.369 1.00 80.19 210 SER A O 1
ATOM 1644 N N . LEU A 1 211 ? -7.994 12.882 15.872 1.00 80.38 211 LEU A N 1
ATOM 1645 C CA . LEU A 1 211 ? -6.952 11.930 15.467 1.00 80.38 211 LEU A CA 1
ATOM 1646 C C . LEU A 1 211 ? -6.953 10.639 16.301 1.00 80.38 211 LEU A C 1
ATOM 1648 O O . LEU A 1 211 ? -6.676 9.563 15.774 1.00 80.38 211 LEU A O 1
ATOM 1652 N N . ALA A 1 212 ? -7.278 10.715 17.594 1.00 78.75 212 ALA A N 1
ATOM 1653 C CA . ALA A 1 212 ? -7.357 9.543 18.467 1.00 78.75 212 ALA A CA 1
ATOM 1654 C C . ALA A 1 212 ? -8.476 8.572 18.053 1.00 78.75 212 ALA A C 1
ATOM 1656 O O . ALA A 1 212 ? -8.324 7.354 18.192 1.00 78.75 212 ALA A O 1
ATOM 1657 N N . ASN A 1 213 ? -9.575 9.111 17.521 1.00 81.88 213 ASN A N 1
ATOM 1658 C CA . ASN A 1 213 ? -10.744 8.351 17.076 1.00 81.88 213 ASN A CA 1
ATOM 1659 C C . ASN A 1 213 ? -10.786 8.146 15.555 1.00 81.88 213 ASN A C 1
ATOM 1661 O O . ASN A 1 213 ? -11.671 7.468 15.057 1.00 81.88 213 ASN A O 1
ATOM 1665 N N . ALA A 1 214 ? -9.829 8.695 14.810 1.00 84.31 214 ALA A N 1
ATOM 1666 C CA . ALA A 1 214 ? -9.800 8.595 13.360 1.00 84.31 214 ALA A CA 1
ATOM 1667 C C . ALA A 1 214 ? -9.644 7.150 12.873 1.00 84.31 214 ALA A C 1
ATOM 1669 O O . ALA A 1 214 ? -9.050 6.298 13.544 1.00 84.31 214 ALA A O 1
ATOM 1670 N N . ARG A 1 215 ? -10.125 6.881 11.658 1.00 85.88 215 ARG A N 1
ATOM 1671 C CA . ARG A 1 215 ? -9.904 5.601 10.985 1.00 85.88 215 ARG A CA 1
ATOM 1672 C C . ARG A 1 215 ? -8.417 5.412 10.682 1.00 85.88 215 ARG A C 1
ATOM 1674 O O . ARG A 1 215 ? -7.724 6.349 10.280 1.00 85.88 215 ARG A O 1
ATOM 1681 N N . LEU A 1 216 ? -7.933 4.187 10.853 1.00 83.81 216 LEU A N 1
ATOM 1682 C CA . LEU A 1 216 ? -6.544 3.821 10.586 1.00 83.81 216 LEU A CA 1
ATOM 1683 C C . LEU A 1 216 ? -6.447 2.986 9.310 1.00 83.81 216 LEU A C 1
ATOM 1685 O O . LEU A 1 216 ? -7.295 2.134 9.054 1.00 83.81 216 LEU A O 1
ATOM 1689 N N . TYR A 1 217 ? -5.385 3.191 8.535 1.00 83.06 217 TYR A N 1
ATOM 1690 C CA . TYR A 1 217 ? -5.121 2.429 7.315 1.00 83.06 217 TYR A CA 1
ATOM 1691 C C . TYR A 1 217 ? -3.728 1.816 7.340 1.00 83.06 217 TYR A C 1
ATOM 1693 O O . TYR A 1 217 ? -2.730 2.534 7.357 1.00 83.06 217 TYR A O 1
ATOM 1701 N N . VAL A 1 218 ? -3.649 0.488 7.294 1.00 81.81 218 VAL A N 1
ATOM 1702 C CA . VAL A 1 218 ? -2.388 -0.247 7.145 1.00 81.81 218 VAL A CA 1
ATOM 1703 C C . VAL A 1 218 ? -2.051 -0.318 5.660 1.00 81.81 218 VAL A C 1
ATOM 1705 O O . VAL A 1 218 ? -2.716 -1.012 4.897 1.00 81.81 218 VAL A O 1
ATOM 1708 N N . ILE A 1 219 ? -1.021 0.412 5.239 1.00 78.25 219 ILE A N 1
ATOM 1709 C CA . ILE A 1 219 ? -0.670 0.576 3.818 1.00 78.25 219 ILE A CA 1
ATOM 1710 C C . ILE A 1 219 ? 0.575 -0.202 3.399 1.00 78.25 219 ILE A C 1
ATOM 1712 O O . ILE A 1 219 ? 0.846 -0.327 2.203 1.00 78.25 219 ILE A O 1
ATOM 1716 N N . ASP A 1 220 ? 1.342 -0.709 4.366 1.00 75.25 220 ASP A N 1
ATOM 1717 C CA . ASP A 1 220 ? 2.593 -1.396 4.081 1.00 75.25 220 ASP A CA 1
ATOM 1718 C C . ASP A 1 220 ? 2.930 -2.521 5.065 1.00 75.25 220 ASP A C 1
ATOM 1720 O O . ASP A 1 220 ? 2.460 -2.549 6.209 1.00 75.25 220 ASP A O 1
ATOM 1724 N N . GLN A 1 221 ? 3.786 -3.441 4.620 1.00 70.38 221 GLN A N 1
ATOM 1725 C CA . GLN A 1 221 ? 4.411 -4.430 5.498 1.00 70.38 221 GLN A CA 1
ATOM 1726 C C . GLN A 1 221 ? 5.530 -3.768 6.330 1.00 70.38 221 GLN A C 1
ATOM 1728 O O . GLN A 1 221 ? 6.123 -2.780 5.897 1.00 70.38 221 GLN A O 1
ATOM 1733 N N . PRO A 1 222 ? 5.908 -4.311 7.499 1.00 63.03 222 PRO A N 1
ATOM 1734 C CA . PRO A 1 222 ? 7.034 -3.762 8.251 1.00 63.03 222 PRO A CA 1
ATOM 1735 C C . PRO A 1 222 ? 8.374 -3.954 7.542 1.00 63.03 222 PRO A C 1
ATOM 1737 O O . PRO A 1 222 ? 8.623 -4.981 6.903 1.00 63.03 222 PRO A O 1
ATOM 1740 N N . ALA A 1 223 ? 9.305 -3.031 7.797 1.00 55.38 223 ALA A N 1
ATOM 1741 C CA . ALA A 1 223 ? 10.629 -2.994 7.176 1.00 55.38 223 ALA A CA 1
ATOM 1742 C C . ALA A 1 223 ? 11.532 -4.222 7.466 1.00 55.38 223 ALA A C 1
ATOM 1744 O O . ALA A 1 223 ? 12.494 -4.489 6.738 1.00 55.38 223 ALA A O 1
ATOM 1745 N N . HIS A 1 224 ? 11.258 -5.010 8.514 1.00 55.34 224 HIS A N 1
ATOM 1746 C CA . HIS A 1 224 ? 12.105 -6.141 8.916 1.00 55.34 224 HIS A CA 1
ATOM 1747 C C . HIS A 1 224 ? 11.724 -7.479 8.243 1.00 55.34 224 HIS A C 1
ATOM 1749 O O . HIS A 1 224 ? 10.996 -8.308 8.795 1.00 55.34 224 HIS A O 1
ATOM 1755 N N . ARG A 1 225 ? 12.357 -7.745 7.090 1.00 44.12 225 ARG A N 1
ATOM 1756 C CA . ARG A 1 225 ? 12.178 -8.925 6.205 1.00 44.12 225 ARG A CA 1
ATOM 1757 C C . ARG A 1 225 ? 12.087 -10.303 6.875 1.00 44.12 225 ARG A C 1
ATOM 1759 O O . ARG A 1 225 ? 11.315 -11.152 6.438 1.00 44.12 225 ARG A O 1
ATOM 1766 N N . PHE A 1 226 ? 12.871 -10.557 7.926 1.00 38.38 226 PHE A N 1
ATOM 1767 C CA . PHE A 1 226 ? 12.892 -11.862 8.608 1.00 38.38 226 PHE A CA 1
ATOM 1768 C C . PHE A 1 226 ? 11.610 -12.157 9.398 1.00 38.38 226 PHE A C 1
ATOM 1770 O O . PHE A 1 226 ? 11.288 -13.320 9.651 1.00 38.38 226 PHE A O 1
ATOM 1777 N N . LYS A 1 227 ? 10.868 -11.120 9.794 1.00 45.19 227 LYS A N 1
ATOM 1778 C CA . LYS A 1 227 ? 9.630 -11.264 10.561 1.00 45.19 227 LYS A CA 1
ATOM 1779 C C . LYS A 1 227 ? 8.410 -11.372 9.647 1.00 45.19 227 LYS A C 1
ATOM 1781 O O . LYS A 1 227 ? 7.527 -12.169 9.949 1.00 45.19 227 LYS A O 1
ATOM 1786 N N . THR A 1 228 ? 8.422 -10.707 8.491 1.00 47.72 228 THR A N 1
ATOM 1787 C CA . THR A 1 228 ? 7.355 -10.779 7.479 1.00 47.72 228 THR A CA 1
ATOM 1788 C C . THR A 1 228 ? 7.167 -12.191 6.922 1.00 47.72 228 THR A C 1
ATOM 1790 O O . THR A 1 228 ? 6.046 -12.689 6.855 1.00 47.72 228 THR A O 1
ATOM 1793 N N . ALA A 1 229 ? 8.260 -12.909 6.633 1.00 38.38 229 ALA A N 1
ATOM 1794 C CA . ALA A 1 229 ? 8.187 -14.315 6.223 1.00 38.38 229 ALA A CA 1
ATOM 1795 C C . ALA A 1 229 ? 7.560 -15.210 7.311 1.00 38.38 229 ALA A C 1
ATOM 1797 O O . ALA A 1 229 ? 6.795 -16.123 7.014 1.00 38.38 229 ALA A O 1
ATOM 1798 N N . ARG A 1 230 ? 7.837 -14.930 8.591 1.00 44.25 230 ARG A N 1
ATOM 1799 C CA . ARG A 1 230 ? 7.260 -15.667 9.724 1.00 44.25 230 ARG A CA 1
ATOM 1800 C C . ARG A 1 230 ? 5.791 -15.305 9.973 1.00 44.25 230 ARG A C 1
ATOM 1802 O O . ARG A 1 230 ? 5.056 -16.169 10.440 1.00 44.25 230 ARG A O 1
ATOM 1809 N N . ALA A 1 231 ? 5.384 -14.074 9.662 1.00 49.31 231 ALA A N 1
ATOM 1810 C CA . ALA A 1 231 ? 3.999 -13.615 9.722 1.00 49.31 231 ALA A CA 1
ATOM 1811 C C . ALA A 1 231 ? 3.147 -14.335 8.668 1.00 49.31 231 ALA A C 1
ATOM 1813 O O . ALA A 1 231 ? 2.217 -15.046 9.036 1.00 49.31 231 ALA A O 1
ATOM 1814 N N . VAL A 1 232 ? 3.553 -14.297 7.392 1.00 48.09 232 VAL A N 1
ATOM 1815 C CA . VAL A 1 232 ? 2.867 -15.020 6.300 1.00 48.09 232 VAL A CA 1
ATOM 1816 C C . VAL A 1 232 ? 2.750 -16.521 6.606 1.00 48.09 232 VAL A C 1
ATOM 1818 O O . VAL A 1 232 ? 1.703 -17.123 6.396 1.00 48.09 232 VAL A O 1
ATOM 1821 N N . LEU A 1 233 ? 3.795 -17.134 7.175 1.00 40.28 233 LEU A N 1
ATOM 1822 C CA . LEU A 1 233 ? 3.792 -18.557 7.545 1.00 40.28 233 LEU A CA 1
ATOM 1823 C C . LEU A 1 233 ? 2.957 -18.904 8.791 1.00 40.28 233 LEU A C 1
ATOM 1825 O O . LEU A 1 233 ? 2.664 -20.083 9.000 1.00 40.28 233 LEU A O 1
ATOM 1829 N N . ARG A 1 234 ? 2.629 -17.933 9.651 1.00 49.72 234 ARG A N 1
ATOM 1830 C CA . ARG A 1 234 ? 1.778 -18.152 10.833 1.00 49.72 234 ARG A CA 1
ATOM 1831 C C . ARG A 1 234 ? 0.306 -17.945 10.512 1.00 49.72 234 ARG A C 1
ATOM 1833 O O . ARG A 1 234 ? -0.485 -18.779 10.927 1.00 49.72 234 ARG A O 1
ATOM 1840 N N . PHE A 1 235 ? -0.018 -16.923 9.728 1.00 42.81 235 PHE A N 1
ATOM 1841 C CA . PHE A 1 235 ? -1.383 -16.676 9.270 1.00 42.81 235 PHE A CA 1
ATOM 1842 C C . PHE A 1 235 ? -1.877 -17.725 8.264 1.00 42.81 235 PHE A C 1
ATOM 1844 O O . PHE A 1 235 ? -3.052 -18.051 8.244 1.00 42.81 235 PHE A O 1
ATOM 1851 N N . ALA A 1 236 ? -0.976 -18.355 7.501 1.00 37.09 236 ALA A N 1
ATOM 1852 C CA . ALA A 1 236 ? -1.315 -19.490 6.635 1.00 37.09 236 ALA A CA 1
ATOM 1853 C C . ALA A 1 236 ? -1.561 -20.826 7.382 1.00 37.09 236 ALA A C 1
ATOM 1855 O O . ALA A 1 236 ? -1.773 -21.851 6.733 1.00 37.09 236 ALA A O 1
ATOM 1856 N N . LYS A 1 237 ? -1.440 -20.861 8.719 1.00 33.00 237 LYS A N 1
ATOM 1857 C CA . LYS A 1 237 ? -1.623 -22.069 9.553 1.00 33.00 237 LYS A CA 1
ATOM 1858 C C . LYS A 1 237 ? -2.840 -22.014 10.485 1.00 33.00 237 LYS A C 1
ATOM 1860 O O . LYS A 1 237 ? -3.088 -23.007 11.169 1.00 33.00 237 LYS A O 1
ATOM 1865 N N . SER A 1 238 ? -3.530 -20.882 10.536 1.00 35.50 238 SER A N 1
ATOM 1866 C CA . SER A 1 238 ? -4.835 -20.680 11.178 1.00 35.50 238 SER A CA 1
ATOM 1867 C C . SER A 1 238 ? -5.942 -20.811 10.143 1.00 35.50 238 SER A C 1
ATOM 1869 O O . SER A 1 238 ? -6.998 -21.357 10.520 1.00 35.50 238 SER A O 1
#

Nearest PDB structures (foldseek):
  2jii-assembly2_B  TM=5.195E-01  e=1.113E-02  Homo sapiens
  8gmd-assembly1_A  TM=5.269E-01  e=3.990E-02  Homo sapiens
  2jii-assembly1_A  TM=4.753E-01  e=3.990E-02  Homo sapiens
  7rj8-assembly1_A  TM=4.907E-01  e=4.788E-02  Mus musculus
  8ue1-assembly1_A  TM=3.511E-01  e=3.129E-02  Homo sapiens

pLDDT: mean 74.46, std 16.91, range [33.0, 95.69]

Secondary structure (DSSP, 8-state):
--GGGGS-SEEEE-HHHHHHHHH-TTHHHHHHHHHHHHHH-TTS--SSPEEEEETTEEEEE-TTSTTEEEEEE-HHHHHHHHHTT----PPPP-HHHHHHHHHHHHHHHHH-GGG-EE-PPEEEEEE-TTS-EEEEEE---S-EEEHHHHHHHHTT-HHHHHHHHHHHHHHHHHHHHHHHHHH-GGGSSSSS----SEEEE-SS-SSHHHHHHS-EEE-S--S-HHHHHHHHHHHTT-

Mean predicted aligned error: 9.39 Å

Solvent-accessible surface area (backbone atoms only — not comparable to full-atom values): 13103 Å² total; per-residue (Å²): 129,71,55,52,71,73,66,34,76,43,76,49,71,39,70,60,27,50,53,48,38,74,76,40,57,77,47,38,60,54,54,28,49,52,51,45,54,48,68,75,28,53,66,70,66,65,100,44,59,75,76,46,77,55,76,29,31,40,30,22,46,37,83,94,44,75,63,31,25,38,38,39,17,16,58,52,33,30,58,55,43,40,76,74,69,48,89,77,92,63,80,40,54,60,37,60,57,35,43,54,47,39,46,49,54,34,56,56,31,70,78,50,65,91,63,50,56,49,42,56,55,38,25,38,19,33,26,40,89,89,63,38,21,36,29,38,30,46,46,85,87,70,60,59,41,40,57,42,67,54,35,80,84,32,74,81,43,69,64,47,57,49,42,52,51,47,53,47,50,51,48,26,68,68,58,33,73,72,46,32,63,60,60,44,56,47,55,71,55,79,102,55,60,44,38,77,33,41,31,36,44,42,78,90,37,90,47,70,72,49,51,59,71,34,45,36,33,47,78,49,65,51,92,56,65,81,52,52,59,52,47,56,62,49,65,76,72,112

Radius of gyration: 17.85 Å; Cα contacts (8 Å, |Δi|>4): 406; chains: 1; bounding box: 38×42×47 Å

Foldseek 3Di:
DQLLVVQFPDKDFAPVLVVVCVVPVVCSVVVSVQSNQCVVCQLPPGPFAWDDDDQFWTWGADVVDRFKIKIKGQQNVNVVVVVVPDPDRDGTDDVVLWLLVLSLLQVLCVVPVVLLEHEWHWGMWHAHPNGMIMTMTTDDDAPWDQLQVVCVVCVPPPLSVVLVVLVLVSVCVSQNPVCSCWQQVQQDDDDDRGRPQKIWGQRPHPDSVCRSNTRIYGYGTDPDPVVSVVVSVVSVVD

Sequence (238 aa):
MSSLRNVGSEFVVTQDGLELLDRQPELDGLLAEVVASEFANPKGVSDYEPIGFGRHGRVSAIPEVPNLCVKMSSSAITEQAHFLGDSKKGDPENLLVQTRFLDQIRRELVENPEHEIDAPRQFFAARSNDGVFVSIQERIVAPFTALSSLRTSWQHSEDYRQLVGLVRERVEIAFGGTALRFAIDDLWHSDGMNVGNVLIDTTDSDDFISLANARLYVIDQPAHRFKTARAVLRFAKS